Protein AF-A0A9P0FL66-F1 (afdb_monomer)

pLDDT: mean 82.08, std 17.23, range [28.73, 98.12]

Radius of gyration: 18.2 Å; Cα contacts (8 Å, |Δi|>4): 306; chains: 1; bounding box: 40×43×46 Å

Organism: Brassicogethes aeneus (NCBI:txid1431903)

Mean predicted aligned error: 7.63 Å

Secondary structure (DSSP, 8-state):
------HHHHS----SS------HHHHHHHHHHHHHHHHTT--GGG------THHHHHHHHHHHHHHTTS------SS--GGGS--GGGSS--EEEES-TTTTS--S--SSEEEEESTT-SS-TT-SHHHHHHTT--STHHHHSHHHHHHHHHHHHHHHSTTS-EEEE-S-HHHHHTTTTTTS-EEESSS---TT--EEEEE---GGGG--

InterPro domains:
  IPR000734 Triacylglycerol lipase family [PTHR11610] (22-206)
  IPR013818 Lipase [PF00151] (31-191)
  IPR029058 Alpha/Beta hydrolase fold [G3DSA:3.40.50.1820] (1-209)
  IPR029058 Alpha/Beta hydrolase fold [SSF53474] (18-184)

Structure (mmCIF, N/CA/C/O backbone):
data_AF-A0A9P0FL66-F1
#
_entry.id   AF-A0A9P0FL66-F1
#
loop_
_atom_site.group_PDB
_atom_site.id
_atom_site.type_symbol
_atom_site.label_atom_id
_atom_site.label_alt_id
_atom_site.label_comp_id
_atom_site.label_asym_id
_atom_site.label_entity_id
_atom_site.label_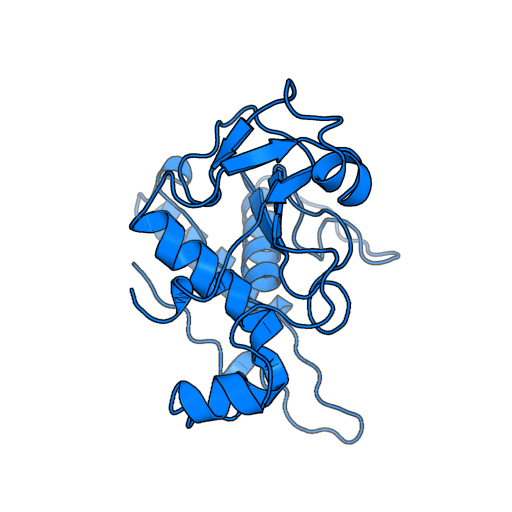seq_id
_atom_site.pdbx_PDB_ins_code
_atom_site.Cartn_x
_atom_site.Cartn_y
_atom_site.Cartn_z
_atom_site.occupancy
_atom_site.B_iso_or_equiv
_atom_site.auth_seq_id
_atom_site.auth_comp_id
_atom_site.auth_asym_id
_atom_site.auth_atom_id
_atom_site.pdbx_PDB_model_num
ATOM 1 N N . MET A 1 1 ? 9.966 -16.178 -7.084 1.00 81.25 1 MET A N 1
ATOM 2 C CA . MET A 1 1 ? 10.204 -14.723 -7.017 1.00 81.25 1 MET A CA 1
ATOM 3 C C . MET A 1 1 ? 10.904 -14.285 -8.293 1.00 81.25 1 MET A C 1
ATOM 5 O O . MET A 1 1 ? 11.954 -14.835 -8.603 1.00 81.25 1 MET A O 1
ATOM 9 N N . ILE A 1 2 ? 10.302 -13.363 -9.044 1.00 87.62 2 ILE A N 1
ATOM 10 C CA . ILE A 1 2 ? 10.883 -12.757 -10.249 1.00 87.62 2 ILE A CA 1
ATOM 11 C C . ILE A 1 2 ? 10.965 -11.257 -9.977 1.00 87.62 2 ILE A C 1
ATOM 13 O O . ILE A 1 2 ? 9.950 -10.650 -9.651 1.00 87.62 2 ILE A O 1
ATOM 17 N N . LEU A 1 3 ? 12.161 -10.677 -10.076 1.00 88.56 3 LEU A N 1
ATOM 18 C CA . LEU A 1 3 ? 12.355 -9.235 -9.947 1.00 88.56 3 LEU A CA 1
ATOM 19 C C . LEU A 1 3 ? 12.287 -8.595 -11.336 1.00 88.56 3 LEU A C 1
ATOM 21 O O . LEU A 1 3 ? 13.024 -9.001 -12.235 1.00 88.56 3 LEU A O 1
ATOM 25 N N . VAL A 1 4 ? 11.417 -7.599 -11.500 1.00 84.81 4 VAL A N 1
ATOM 26 C CA . VAL A 1 4 ? 11.305 -6.812 -12.734 1.00 84.81 4 VAL A CA 1
ATOM 27 C C . VAL A 1 4 ? 12.132 -5.540 -12.570 1.00 84.81 4 VAL A C 1
ATOM 29 O O . VAL A 1 4 ? 11.730 -4.623 -11.860 1.00 84.81 4 VAL A O 1
ATOM 32 N N . ASP A 1 5 ? 13.295 -5.489 -13.218 1.00 85.50 5 ASP A N 1
ATOM 33 C CA . ASP A 1 5 ? 14.108 -4.273 -13.292 1.00 85.50 5 ASP A CA 1
ATOM 34 C C . ASP A 1 5 ? 13.678 -3.433 -14.500 1.00 85.50 5 ASP A C 1
ATOM 36 O O . ASP A 1 5 ? 13.885 -3.808 -15.655 1.00 85.50 5 ASP A O 1
ATOM 40 N N . SER A 1 6 ? 13.063 -2.288 -14.220 1.00 78.38 6 SER A N 1
ATOM 41 C CA . SER A 1 6 ? 12.610 -1.318 -15.216 1.00 78.38 6 SER A CA 1
ATOM 42 C C . SER A 1 6 ? 13.381 0.004 -15.155 1.00 78.38 6 SER A C 1
ATOM 44 O O . SER A 1 6 ? 12.907 1.015 -15.680 1.00 78.38 6 SER A O 1
ATOM 46 N N . SER A 1 7 ? 14.568 0.018 -14.538 1.00 77.12 7 SER A N 1
ATOM 47 C CA . SER A 1 7 ? 15.395 1.217 -14.336 1.00 77.12 7 SER A CA 1
ATOM 48 C C . SER A 1 7 ? 15.662 1.997 -15.627 1.00 77.12 7 SER A C 1
ATOM 50 O O . SER A 1 7 ? 15.610 3.225 -15.620 1.00 77.12 7 SER A O 1
ATOM 52 N N . GLN A 1 8 ? 15.865 1.305 -16.753 1.00 70.38 8 GLN A N 1
ATOM 53 C CA . GLN A 1 8 ? 16.116 1.935 -18.057 1.00 70.38 8 GLN A CA 1
ATOM 54 C C . GLN A 1 8 ? 14.856 2.395 -18.801 1.00 70.38 8 GLN A C 1
ATOM 56 O O . GLN A 1 8 ? 14.953 3.230 -19.692 1.00 70.38 8 GLN A O 1
ATOM 61 N N . LEU A 1 9 ? 13.687 1.836 -18.478 1.00 66.06 9 LEU A N 1
ATOM 62 C CA . LEU A 1 9 ? 12.434 2.125 -19.190 1.00 66.06 9 LEU A CA 1
ATOM 63 C C . LEU A 1 9 ? 11.584 3.172 -18.471 1.00 66.06 9 LEU A C 1
ATOM 65 O O . LEU A 1 9 ? 10.869 3.924 -19.123 1.00 66.06 9 LEU A O 1
ATOM 69 N N . LEU A 1 10 ? 11.683 3.248 -17.141 1.00 62.25 10 LEU A N 1
ATOM 70 C CA . LEU A 1 10 ? 11.013 4.283 -16.355 1.00 62.25 10 LEU A CA 1
ATOM 71 C C . LEU A 1 10 ? 11.768 5.617 -16.392 1.00 62.25 10 LEU A C 1
ATOM 73 O O . LEU A 1 10 ? 11.154 6.666 -16.228 1.00 62.25 10 LEU A O 1
ATOM 77 N N . THR A 1 11 ? 13.082 5.609 -16.627 1.00 56.12 11 THR A N 1
ATOM 78 C CA . THR A 1 11 ? 13.872 6.836 -16.789 1.00 56.12 11 THR A CA 1
ATOM 79 C C . THR A 1 11 ? 13.761 7.332 -18.233 1.00 56.12 11 THR A C 1
ATOM 81 O O . THR A 1 11 ? 14.534 6.958 -19.109 1.00 56.12 11 THR A O 1
ATOM 84 N N . GLY A 1 12 ? 12.744 8.151 -18.516 1.00 47.03 12 GLY A N 1
ATOM 85 C CA . GLY A 1 12 ? 12.533 8.716 -19.849 1.00 47.03 12 GLY A CA 1
ATOM 86 C C . GLY A 1 12 ? 13.773 9.438 -20.404 1.00 47.03 12 GLY A C 1
ATOM 87 O O . GLY A 1 12 ? 14.471 10.159 -19.688 1.00 47.03 12 GLY A O 1
ATOM 88 N N . VAL A 1 13 ? 14.035 9.256 -21.703 1.00 47.19 13 VAL A N 1
ATOM 89 C CA . VAL A 1 13 ? 15.070 9.975 -22.470 1.00 47.19 13 VAL A CA 1
ATOM 90 C C . VAL A 1 13 ? 14.830 11.493 -22.368 1.00 47.19 13 VAL A C 1
ATOM 92 O O . VAL A 1 13 ? 13.693 11.936 -22.548 1.00 47.19 13 VAL A O 1
ATOM 95 N N . PRO A 1 14 ? 15.860 12.327 -22.119 1.00 45.12 14 PRO A N 1
ATOM 96 C CA . PRO A 1 14 ? 15.665 13.760 -21.948 1.00 45.12 14 PRO A CA 1
ATOM 97 C C . PRO A 1 14 ? 15.341 14.427 -23.288 1.00 45.12 14 PRO A C 1
ATOM 99 O O . PRO A 1 14 ? 16.198 14.539 -24.162 1.00 45.12 14 PRO A O 1
ATOM 102 N N . ILE A 1 15 ? 14.123 14.947 -23.427 1.00 44.69 15 ILE A N 1
ATOM 103 C CA . ILE A 1 15 ? 13.790 15.958 -24.437 1.00 44.69 15 ILE A CA 1
ATOM 104 C C . ILE A 1 15 ? 13.112 17.160 -23.765 1.00 44.69 15 ILE A C 1
ATOM 106 O O . ILE A 1 15 ? 11.897 17.275 -23.659 1.00 44.69 15 ILE A O 1
ATOM 110 N N . ASN A 1 16 ? 13.963 18.073 -23.291 1.00 40.41 16 ASN A N 1
ATOM 111 C CA . ASN A 1 16 ? 13.725 19.510 -23.094 1.00 40.41 16 ASN A CA 1
ATOM 112 C C . ASN A 1 16 ? 12.550 20.015 -22.223 1.00 40.41 16 ASN A C 1
ATOM 114 O O . ASN A 1 16 ? 12.359 21.227 -22.200 1.00 40.41 16 ASN A O 1
ATOM 118 N N . THR A 1 17 ? 11.796 19.193 -21.477 1.00 44.50 17 THR A N 1
ATOM 119 C CA . THR A 1 17 ? 10.643 19.719 -20.692 1.00 44.50 17 THR A CA 1
ATOM 120 C C . THR A 1 17 ? 10.350 19.098 -19.314 1.00 44.50 17 THR A C 1
ATOM 122 O O . THR A 1 17 ? 9.516 19.642 -18.596 1.00 44.50 17 THR A O 1
ATOM 125 N N . GLY A 1 18 ? 11.047 18.047 -18.870 1.00 44.06 18 GLY A N 1
ATOM 126 C CA . GLY A 1 18 ? 10.841 17.439 -17.543 1.00 44.06 18 GLY A CA 1
ATOM 127 C C . GLY A 1 18 ? 10.983 15.917 -17.576 1.00 44.06 18 GLY A C 1
ATOM 128 O O . GLY A 1 18 ? 10.889 15.314 -18.642 1.00 44.06 18 GLY A O 1
ATOM 129 N N . LEU A 1 19 ? 11.256 15.294 -16.427 1.00 46.81 19 LEU A N 1
ATOM 130 C CA . LEU A 1 19 ? 11.271 13.833 -16.286 1.00 46.81 19 LEU A CA 1
ATOM 131 C C . LEU A 1 19 ? 9.841 13.300 -16.473 1.00 46.81 19 LEU A C 1
ATOM 133 O O . LEU A 1 19 ? 8.980 13.558 -15.636 1.00 46.81 19 LEU A O 1
ATOM 137 N N . TYR A 1 20 ? 9.591 12.577 -17.565 1.00 48.78 20 TYR A N 1
ATOM 138 C CA . TYR A 1 20 ? 8.344 11.843 -17.782 1.00 48.78 20 TYR A CA 1
ATOM 139 C C . TYR A 1 20 ? 8.596 10.370 -17.452 1.00 48.78 20 TYR A C 1
ATOM 141 O O . TYR A 1 20 ? 9.396 9.712 -18.118 1.00 48.78 20 TYR A O 1
ATOM 149 N N . PHE A 1 21 ? 7.958 9.879 -16.392 1.00 63.75 21 PHE A N 1
ATOM 150 C CA . PHE A 1 21 ? 7.985 8.469 -16.016 1.00 63.75 21 PHE A CA 1
ATOM 151 C C . PHE A 1 21 ? 6.738 7.806 -16.601 1.00 63.75 21 PHE A C 1
ATOM 153 O O . PHE A 1 21 ? 5.628 8.149 -16.201 1.00 63.75 21 PHE A O 1
ATOM 160 N N . ASP A 1 22 ? 6.914 6.881 -17.545 1.00 71.94 22 ASP A N 1
ATOM 161 C CA . ASP A 1 22 ? 5.804 6.170 -18.184 1.00 71.94 22 ASP A CA 1
ATOM 162 C C . ASP A 1 22 ? 5.794 4.694 -17.762 1.00 71.94 22 ASP A C 1
ATOM 164 O O . ASP A 1 22 ? 6.665 3.909 -18.145 1.00 71.94 22 ASP A O 1
ATOM 168 N N . ALA A 1 23 ? 4.806 4.314 -16.949 1.00 80.56 23 ALA A N 1
ATOM 169 C CA . ALA A 1 23 ? 4.602 2.932 -16.519 1.00 80.56 23 ALA A CA 1
ATOM 170 C C . ALA A 1 23 ? 4.033 2.040 -17.630 1.00 80.56 23 ALA A C 1
ATOM 172 O O . ALA A 1 23 ? 4.169 0.816 -17.562 1.00 80.56 23 ALA A O 1
ATOM 173 N N . HIS A 1 24 ? 3.401 2.621 -18.651 1.00 82.12 24 HIS A N 1
ATOM 174 C CA . HIS A 1 24 ? 2.597 1.879 -19.610 1.00 82.12 24 HIS A CA 1
ATOM 175 C C . HIS A 1 24 ? 3.413 0.879 -20.443 1.00 82.12 24 HIS A C 1
ATOM 177 O O . HIS A 1 24 ? 3.039 -0.297 -20.476 1.00 82.12 24 HIS A O 1
ATOM 183 N N . PRO A 1 25 ? 4.566 1.238 -21.048 1.00 83.25 25 PRO A N 1
ATOM 184 C CA . PRO A 1 25 ? 5.386 0.270 -21.775 1.00 83.25 25 PRO A CA 1
ATOM 185 C C . PRO A 1 25 ? 5.821 -0.912 -20.903 1.00 83.25 25 PRO A C 1
ATOM 187 O O . PRO A 1 25 ? 5.829 -2.053 -21.366 1.00 83.25 25 PRO A O 1
ATOM 190 N N . VAL A 1 26 ? 6.152 -0.648 -19.635 1.00 87.56 26 VAL A N 1
ATOM 191 C CA . VAL A 1 26 ? 6.590 -1.676 -18.684 1.00 87.56 26 VAL A CA 1
ATOM 192 C C . VAL A 1 26 ? 5.422 -2.582 -18.292 1.00 87.56 26 VAL A C 1
ATOM 194 O O . VAL A 1 26 ? 5.583 -3.800 -18.307 1.00 87.56 26 VAL A O 1
ATOM 197 N N . GLY A 1 27 ? 4.242 -2.019 -18.016 1.00 85.19 27 GLY A N 1
ATOM 198 C CA . GLY A 1 27 ? 3.029 -2.781 -17.697 1.00 85.19 27 GLY A CA 1
ATOM 199 C C . GLY A 1 27 ? 2.611 -3.718 -18.831 1.00 85.19 27 GLY A C 1
ATOM 200 O O . GLY A 1 27 ? 2.367 -4.900 -18.601 1.00 85.19 27 GLY A O 1
ATOM 201 N N . ILE A 1 28 ? 2.649 -3.244 -20.081 1.00 85.94 28 ILE A N 1
ATOM 202 C CA . ILE A 1 28 ? 2.356 -4.077 -21.260 1.00 85.94 28 ILE A CA 1
ATOM 203 C C . ILE A 1 28 ? 3.386 -5.202 -21.442 1.00 85.94 28 ILE A C 1
ATOM 205 O O . ILE A 1 28 ? 3.028 -6.318 -21.824 1.00 85.94 28 ILE A O 1
ATOM 209 N N . LEU A 1 29 ? 4.672 -4.939 -21.192 1.00 89.56 29 LEU A N 1
ATOM 210 C CA . LEU A 1 29 ? 5.705 -5.979 -21.244 1.00 89.56 29 LEU A CA 1
ATOM 211 C C . LEU A 1 29 ? 5.514 -7.022 -20.138 1.00 89.56 29 LEU A C 1
ATOM 213 O O . LEU A 1 29 ? 5.655 -8.217 -20.404 1.00 89.56 29 LEU A O 1
ATOM 217 N N . LEU A 1 30 ? 5.156 -6.581 -18.931 1.00 91.19 30 LEU A N 1
ATOM 218 C CA . LEU A 1 30 ? 4.851 -7.462 -17.810 1.00 91.19 30 LEU A CA 1
ATOM 219 C C . LEU A 1 30 ? 3.635 -8.350 -18.112 1.00 91.19 30 LEU A C 1
ATOM 221 O O . LEU A 1 30 ? 3.728 -9.560 -17.921 1.00 91.19 30 LEU A O 1
ATOM 225 N N . ALA A 1 31 ? 2.552 -7.792 -18.662 1.00 86.75 31 ALA A N 1
ATOM 226 C CA . ALA A 1 31 ? 1.373 -8.556 -19.081 1.00 86.75 31 ALA A CA 1
ATOM 227 C C . ALA A 1 31 ? 1.734 -9.674 -20.067 1.00 86.75 31 ALA A C 1
ATOM 229 O O . ALA A 1 31 ? 1.456 -10.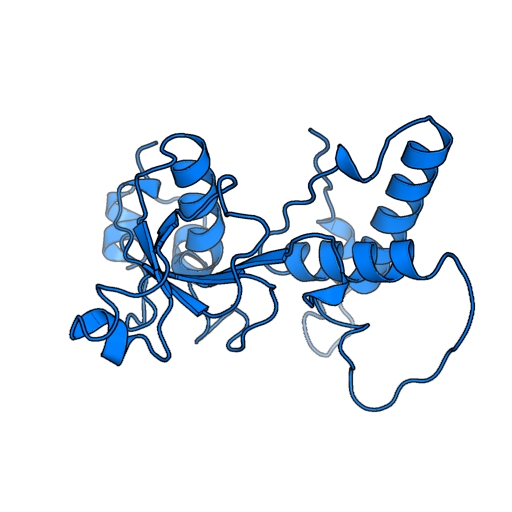842 -19.812 1.00 86.75 31 ALA A O 1
ATOM 230 N N . LYS A 1 32 ? 2.474 -9.345 -21.135 1.00 86.94 32 LYS A N 1
ATOM 231 C CA . LYS A 1 32 ? 2.935 -10.333 -22.129 1.00 86.94 32 LYS A CA 1
ATOM 232 C C . LYS A 1 32 ? 3.801 -11.431 -21.519 1.00 86.94 32 LYS A C 1
ATOM 234 O O . LYS A 1 32 ? 3.765 -12.579 -21.965 1.00 86.94 32 LYS A O 1
ATOM 239 N N . PHE A 1 33 ? 4.626 -11.082 -20.535 1.00 91.38 33 PHE A N 1
ATOM 240 C CA . PHE A 1 33 ? 5.438 -12.063 -19.829 1.00 91.38 33 PHE A CA 1
ATOM 241 C C . PHE A 1 33 ? 4.573 -12.990 -18.967 1.00 91.38 33 PHE A C 1
ATOM 243 O O . PHE A 1 33 ? 4.788 -14.201 -18.978 1.00 91.38 33 PHE A O 1
ATOM 250 N N . ILE A 1 34 ? 3.564 -12.452 -18.281 1.00 87.94 34 ILE A N 1
ATOM 251 C CA . ILE A 1 34 ? 2.596 -13.247 -17.521 1.00 87.94 34 ILE A CA 1
ATOM 252 C C . ILE A 1 34 ? 1.802 -14.169 -18.456 1.00 87.94 34 ILE A C 1
ATOM 254 O O . ILE A 1 34 ? 1.722 -15.362 -18.173 1.00 87.94 34 ILE A O 1
ATOM 258 N N . ASP A 1 35 ? 1.331 -13.686 -19.609 1.00 82.88 35 ASP A N 1
ATOM 259 C CA . ASP A 1 35 ? 0.659 -14.514 -20.625 1.00 82.88 35 ASP A CA 1
ATOM 260 C C . ASP A 1 35 ? 1.531 -15.691 -21.063 1.00 82.88 35 ASP A C 1
ATOM 262 O O . ASP A 1 35 ? 1.082 -16.838 -21.136 1.00 82.88 35 ASP A O 1
ATOM 266 N N . TYR A 1 36 ? 2.815 -15.426 -21.314 1.00 86.38 36 TYR A N 1
ATOM 267 C CA . TYR A 1 36 ? 3.775 -16.473 -21.635 1.00 86.38 36 TYR A CA 1
ATOM 268 C C . TYR A 1 36 ? 3.868 -17.517 -20.514 1.00 86.38 36 TYR A C 1
ATOM 270 O O . TYR A 1 36 ? 3.877 -18.715 -20.801 1.00 86.38 36 TYR A O 1
ATOM 278 N N . LEU A 1 37 ? 3.899 -17.102 -19.245 1.00 87.56 37 LEU A N 1
ATOM 279 C CA . LEU A 1 37 ? 3.921 -18.027 -18.110 1.00 87.56 37 LEU A CA 1
ATOM 280 C C . LEU A 1 37 ? 2.620 -18.832 -17.991 1.00 87.56 37 LEU A C 1
ATOM 282 O O . LEU A 1 37 ? 2.688 -20.033 -17.723 1.00 87.56 37 LEU A O 1
ATOM 286 N N . ILE A 1 38 ? 1.459 -18.223 -18.249 1.00 83.50 38 ILE A N 1
ATOM 287 C CA . ILE A 1 38 ? 0.160 -18.915 -18.276 1.00 83.50 38 ILE A CA 1
ATOM 288 C C . ILE A 1 38 ? 0.169 -20.012 -19.343 1.00 83.50 38 ILE A C 1
ATOM 290 O O . ILE A 1 38 ? -0.178 -21.158 -19.058 1.00 83.50 38 ILE A O 1
ATOM 294 N N . ILE A 1 39 ? 0.668 -19.712 -20.548 1.00 82.62 39 ILE A N 1
ATOM 295 C CA . ILE A 1 39 ? 0.842 -20.700 -21.628 1.00 82.62 39 ILE A CA 1
ATOM 296 C C . ILE A 1 39 ? 1.773 -21.846 -21.196 1.00 82.62 39 ILE A C 1
ATOM 298 O O . ILE A 1 39 ? 1.615 -22.983 -21.643 1.00 82.62 39 ILE A O 1
ATOM 302 N N . LYS A 1 40 ? 2.745 -21.579 -20.315 1.00 92.06 40 LYS A N 1
ATOM 303 C CA . LYS A 1 40 ? 3.635 -22.596 -19.730 1.00 92.06 40 LYS A CA 1
ATOM 304 C C . LYS A 1 40 ? 3.045 -23.334 -18.525 1.00 92.06 40 LYS A C 1
ATOM 306 O O . LYS A 1 40 ? 3.706 -24.234 -18.011 1.00 92.06 40 LYS A O 1
ATOM 311 N N . GLY A 1 41 ? 1.817 -23.020 -18.122 1.00 83.38 41 GLY A N 1
ATOM 312 C CA . GLY A 1 41 ? 1.084 -23.721 -17.069 1.00 83.38 41 GLY A CA 1
ATOM 313 C C . GLY A 1 41 ? 1.011 -22.988 -15.729 1.00 83.38 41 GLY A C 1
ATOM 314 O O . GLY A 1 41 ? 0.561 -23.593 -14.757 1.00 83.38 41 GLY A O 1
ATOM 315 N N . LEU A 1 42 ? 1.427 -21.718 -15.650 1.00 85.12 42 LEU A N 1
ATOM 316 C CA . LEU A 1 42 ? 1.158 -20.881 -14.478 1.00 85.12 42 LEU A CA 1
ATOM 317 C C . LEU A 1 42 ? -0.354 -20.664 -14.343 1.00 85.12 42 LEU A C 1
ATOM 319 O O . LEU A 1 42 ? -1.021 -20.267 -15.298 1.00 85.12 42 LEU A O 1
ATOM 323 N N . LYS A 1 43 ? -0.898 -20.881 -13.147 1.00 81.25 43 LYS A N 1
ATOM 324 C CA . LYS A 1 43 ? -2.266 -20.468 -12.828 1.00 81.25 43 LYS A CA 1
ATOM 325 C C . LYS A 1 43 ? -2.231 -19.051 -12.280 1.00 81.25 43 LYS A C 1
ATOM 327 O O . LYS A 1 43 ? -1.423 -18.757 -11.407 1.00 81.25 43 LYS A O 1
ATOM 332 N N . LEU A 1 44 ? -3.144 -18.199 -12.741 1.00 79.31 44 LEU A N 1
ATOM 333 C CA . LEU A 1 44 ? -3.277 -16.837 -12.214 1.00 79.31 44 LEU A CA 1
ATOM 334 C C . LEU A 1 44 ? -3.566 -16.814 -10.705 1.00 79.31 44 LEU A C 1
ATOM 336 O O . LEU A 1 44 ? -3.107 -15.913 -10.020 1.00 79.31 44 LEU A O 1
ATOM 340 N N . THR A 1 45 ? -4.243 -17.837 -10.173 1.00 82.19 45 THR A N 1
ATOM 341 C CA . THR A 1 45 ? -4.495 -17.990 -8.728 1.00 82.19 45 THR A CA 1
ATOM 342 C C . THR A 1 45 ? -3.233 -18.215 -7.896 1.00 82.19 45 THR A C 1
ATOM 344 O O . THR A 1 45 ? -3.284 -18.077 -6.680 1.00 82.19 45 THR A O 1
ATOM 347 N N . ASP A 1 46 ? -2.125 -18.591 -8.540 1.00 87.06 46 ASP A N 1
ATOM 348 C CA . ASP A 1 46 ? -0.833 -18.848 -7.899 1.00 87.06 46 ASP A CA 1
ATOM 349 C C . ASP A 1 46 ? 0.142 -17.666 -8.115 1.00 87.06 46 ASP A C 1
ATOM 351 O O . ASP A 1 46 ? 1.324 -17.765 -7.778 1.00 87.06 46 ASP A O 1
ATOM 355 N N . LEU A 1 47 ? -0.325 -16.565 -8.725 1.00 86.38 47 LEU A N 1
ATOM 356 C CA . LEU A 1 47 ? 0.468 -15.382 -9.053 1.00 86.38 47 LEU A CA 1
ATOM 357 C C . LEU A 1 47 ? 0.104 -14.209 -8.138 1.00 86.38 47 LEU A C 1
ATOM 359 O O . LEU A 1 47 ? -1.039 -13.770 -8.095 1.00 86.38 47 LEU A O 1
ATOM 363 N N . GLU A 1 48 ? 1.121 -13.642 -7.499 1.00 88.88 48 GLU A N 1
ATOM 364 C CA . GLU A 1 48 ? 1.043 -12.383 -6.763 1.00 88.88 48 GLU A CA 1
ATOM 365 C C . GLU A 1 48 ? 1.999 -11.368 -7.398 1.00 88.88 48 GLU A C 1
ATOM 367 O O . GLU A 1 48 ? 3.139 -11.699 -7.745 1.00 88.88 48 GLU A O 1
ATOM 372 N N . LEU A 1 49 ? 1.533 -10.130 -7.561 1.00 89.75 49 LEU A N 1
ATOM 373 C CA . LEU A 1 49 ? 2.325 -9.018 -8.074 1.00 89.75 49 LEU A CA 1
ATOM 374 C C . LEU A 1 49 ? 2.451 -7.952 -6.987 1.00 89.75 49 LEU A C 1
ATOM 376 O O . LEU A 1 49 ? 1.449 -7.445 -6.494 1.00 89.75 49 LEU A O 1
ATOM 380 N N . ILE A 1 50 ? 3.687 -7.583 -6.654 1.00 88.81 50 ILE A N 1
ATOM 381 C CA . ILE A 1 50 ? 3.987 -6.537 -5.673 1.00 88.81 50 ILE A CA 1
ATOM 382 C C . ILE A 1 50 ? 4.679 -5.389 -6.405 1.00 88.81 50 ILE A C 1
ATOM 384 O O . ILE A 1 50 ? 5.721 -5.580 -7.035 1.00 88.81 50 ILE A O 1
ATOM 388 N N . GLY A 1 51 ? 4.096 -4.195 -6.323 1.00 85.06 51 GLY A N 1
ATOM 389 C CA . GLY A 1 51 ? 4.583 -2.991 -6.987 1.00 85.06 51 GLY A CA 1
ATOM 390 C C . GLY A 1 51 ? 4.728 -1.839 -6.000 1.00 85.06 51 GLY A C 1
ATOM 391 O O . GLY A 1 51 ? 3.804 -1.537 -5.254 1.00 85.06 51 GLY A O 1
ATOM 392 N N . ILE A 1 52 ? 5.885 -1.176 -6.003 1.00 83.44 52 ILE A N 1
ATOM 393 C CA . ILE A 1 52 ? 6.174 -0.026 -5.132 1.00 83.44 52 ILE A CA 1
ATOM 394 C C . ILE A 1 52 ? 6.246 1.226 -5.997 1.00 83.44 52 ILE A C 1
ATOM 396 O O . ILE A 1 52 ? 6.866 1.196 -7.064 1.00 83.44 52 ILE A O 1
ATOM 400 N N . SER A 1 53 ? 5.682 2.345 -5.530 1.00 82.38 53 SER A N 1
ATOM 401 C CA . SER A 1 53 ? 5.705 3.613 -6.272 1.00 82.38 53 SER A CA 1
ATOM 402 C C . SER A 1 53 ? 5.104 3.417 -7.678 1.00 82.38 53 SER A C 1
ATOM 404 O O . SER A 1 53 ? 4.032 2.830 -7.820 1.00 82.38 53 SER A O 1
ATOM 406 N N . MET A 1 54 ? 5.813 3.829 -8.729 1.00 78.81 54 MET A N 1
ATOM 407 C CA . MET A 1 54 ? 5.440 3.593 -10.126 1.00 78.81 54 MET A CA 1
ATOM 408 C C . MET A 1 54 ? 5.224 2.105 -10.455 1.00 78.81 54 MET A C 1
ATOM 410 O O . MET A 1 54 ? 4.419 1.778 -11.321 1.00 78.81 54 MET A O 1
ATOM 414 N N . GLY A 1 55 ? 5.882 1.190 -9.736 1.00 80.56 55 GLY A N 1
ATOM 415 C CA . GLY A 1 55 ? 5.655 -0.249 -9.862 1.00 80.56 55 GLY A CA 1
ATOM 416 C C . GLY A 1 55 ? 4.211 -0.662 -9.562 1.00 80.56 55 GLY A C 1
ATOM 417 O O . GLY A 1 55 ? 3.727 -1.603 -10.176 1.00 80.56 55 GLY A O 1
ATOM 418 N N . GLY A 1 56 ? 3.500 0.062 -8.687 1.00 80.75 56 GLY A N 1
ATOM 419 C CA . GLY A 1 56 ? 2.069 -0.155 -8.441 1.00 80.75 56 GLY A CA 1
ATOM 420 C C . GLY A 1 56 ? 1.221 0.105 -9.691 1.00 80.75 56 GLY A C 1
ATOM 421 O O . GLY A 1 56 ? 0.353 -0.687 -10.038 1.00 80.75 56 GLY A O 1
ATOM 422 N N . GLN A 1 57 ? 1.539 1.168 -10.435 1.00 81.88 57 GLN A N 1
ATOM 423 C CA . GLN A 1 57 ? 0.876 1.465 -11.710 1.00 81.88 57 GLN A CA 1
ATOM 424 C C . GLN A 1 57 ? 1.242 0.439 -12.789 1.00 81.88 57 GLN A C 1
ATOM 426 O O . GLN A 1 57 ? 0.382 0.008 -13.548 1.00 81.88 57 GLN A O 1
ATOM 431 N N . VAL A 1 58 ? 2.503 -0.010 -12.829 1.00 84.94 58 VAL A N 1
ATOM 432 C CA . VAL A 1 58 ? 2.958 -1.065 -13.753 1.00 84.94 58 VAL A CA 1
ATOM 433 C C . VAL A 1 58 ? 2.154 -2.355 -13.572 1.00 84.94 58 VAL A C 1
ATOM 435 O O . VAL A 1 58 ? 1.743 -2.947 -14.570 1.00 84.94 58 VAL A O 1
ATOM 438 N N . ILE A 1 59 ? 1.922 -2.795 -12.330 1.00 87.25 59 ILE A N 1
ATOM 439 C CA . ILE A 1 59 ? 1.160 -4.026 -12.072 1.00 87.25 59 ILE A CA 1
ATOM 440 C C . ILE A 1 59 ? -0.340 -3.851 -12.344 1.00 87.25 59 ILE A C 1
ATOM 442 O O . ILE A 1 59 ? -0.948 -4.798 -12.830 1.00 87.25 59 ILE A O 1
ATOM 446 N N . GLY A 1 60 ? -0.907 -2.658 -12.119 1.00 81.00 60 GLY A N 1
ATOM 447 C CA . GLY A 1 60 ? -2.294 -2.347 -12.489 1.00 81.00 60 GLY A CA 1
ATOM 448 C C . GLY A 1 60 ? -2.508 -2.433 -13.998 1.00 81.00 60 GLY A C 1
ATOM 449 O O . GLY A 1 60 ? -3.289 -3.245 -14.480 1.00 81.00 60 GLY A O 1
ATOM 450 N N . ILE A 1 61 ? -1.663 -1.737 -14.768 1.00 83.12 61 ILE A N 1
ATOM 451 C CA . ILE A 1 61 ? -1.662 -1.804 -16.240 1.00 83.12 61 ILE A CA 1
ATOM 452 C C . ILE A 1 61 ? -1.489 -3.249 -16.729 1.00 83.12 61 ILE A C 1
ATOM 454 O O . ILE A 1 61 ? -2.127 -3.656 -17.700 1.00 83.12 61 ILE A O 1
ATOM 458 N N . ALA A 1 62 ? -0.637 -4.040 -16.068 1.00 84.94 62 ALA A N 1
ATOM 459 C CA . ALA A 1 62 ? -0.477 -5.447 -16.411 1.00 84.94 62 ALA A CA 1
ATOM 460 C C . ALA A 1 62 ? -1.752 -6.266 -16.133 1.00 84.94 62 ALA A C 1
ATOM 462 O O . ALA A 1 62 ? -2.147 -7.066 -16.980 1.00 84.94 62 ALA A O 1
ATOM 463 N N . GLY A 1 63 ? -2.407 -6.054 -14.988 1.00 80.19 63 GLY A N 1
ATOM 464 C CA . GLY A 1 63 ? -3.672 -6.693 -14.615 1.00 80.19 63 GLY A CA 1
ATOM 465 C C . GLY A 1 63 ? -4.802 -6.380 -15.597 1.00 80.19 63 GLY A C 1
ATOM 466 O O . GLY A 1 63 ? -5.402 -7.306 -16.152 1.00 80.19 63 GLY A O 1
ATOM 467 N N . ALA A 1 64 ? -5.014 -5.099 -15.908 1.00 74.50 64 ALA A N 1
ATOM 468 C CA . ALA A 1 64 ? -5.958 -4.649 -16.931 1.00 74.50 64 ALA A CA 1
ATOM 469 C C . ALA A 1 64 ? -5.679 -5.297 -18.300 1.00 74.50 64 ALA A C 1
ATOM 471 O O . ALA A 1 64 ? -6.583 -5.810 -18.969 1.00 74.50 64 ALA A O 1
ATOM 472 N N . ALA A 1 65 ? -4.410 -5.338 -18.715 1.00 69.19 65 ALA A N 1
ATOM 473 C CA . ALA A 1 65 ? -4.011 -5.949 -19.980 1.00 69.19 65 ALA A CA 1
ATOM 474 C C . ALA A 1 65 ? -4.251 -7.471 -20.014 1.00 69.19 65 ALA A C 1
ATOM 476 O O . ALA A 1 65 ? -4.623 -8.001 -21.056 1.00 69.19 65 ALA A O 1
ATOM 477 N N . ILE A 1 66 ? -4.102 -8.181 -18.891 1.00 63.53 66 ILE A N 1
ATOM 478 C CA . ILE A 1 66 ? -4.399 -9.622 -18.802 1.00 63.53 66 ILE A CA 1
ATOM 479 C C . ILE A 1 66 ? -5.913 -9.876 -18.846 1.00 63.53 66 ILE A C 1
ATOM 481 O O . ILE A 1 66 ? -6.366 -10.799 -19.525 1.00 63.53 66 ILE A O 1
ATOM 485 N N . LYS A 1 67 ? -6.722 -9.050 -18.169 1.00 57.19 67 LYS A N 1
ATOM 486 C CA . LYS A 1 67 ? -8.192 -9.193 -18.160 1.00 57.19 67 LYS A CA 1
ATOM 487 C C . LYS A 1 67 ? -8.834 -8.950 -19.532 1.00 57.19 67 LYS A C 1
ATOM 489 O O . LYS A 1 67 ? -9.911 -9.477 -19.792 1.00 57.19 67 LYS A O 1
ATOM 494 N N . THR A 1 68 ? -8.173 -8.219 -20.429 1.00 46.12 68 THR A N 1
ATOM 495 C CA . THR A 1 68 ? -8.688 -7.879 -21.772 1.00 46.12 68 THR A CA 1
ATOM 496 C C . THR A 1 68 ? -8.466 -8.954 -22.853 1.00 46.12 68 THR A C 1
ATOM 498 O O . THR A 1 68 ? -8.766 -8.716 -24.025 1.00 46.12 68 THR A O 1
ATOM 501 N N . TYR A 1 69 ? -8.024 -10.167 -22.492 1.00 34.31 69 TYR A N 1
ATOM 502 C CA . TYR A 1 69 ? -7.867 -11.303 -23.421 1.00 34.31 69 TYR A CA 1
ATOM 503 C C . TYR A 1 69 ? -9.171 -12.049 -23.805 1.00 34.31 69 TYR A C 1
ATOM 505 O O . TYR A 1 69 ? -9.102 -13.068 -24.493 1.00 34.31 69 TYR A O 1
ATOM 513 N N . ASP A 1 70 ? -10.348 -11.508 -23.463 1.00 28.89 70 ASP A N 1
ATOM 514 C CA . ASP A 1 70 ? -11.653 -11.825 -24.079 1.00 28.89 70 ASP A CA 1
ATOM 515 C C . ASP A 1 70 ? -12.344 -10.478 -24.459 1.00 28.89 70 ASP A C 1
ATOM 517 O O . ASP A 1 70 ? -12.535 -9.636 -23.587 1.00 28.89 70 ASP A O 1
ATOM 521 N N . PRO A 1 71 ? -12.609 -10.154 -25.742 1.00 34.72 71 PRO A N 1
ATOM 522 C CA . PRO A 1 71 ? -11.928 -9.035 -26.427 1.00 34.72 71 PRO A CA 1
ATOM 523 C C . PRO A 1 71 ? -12.714 -7.710 -26.679 1.00 34.72 71 PRO A C 1
ATOM 525 O O . PRO A 1 71 ? -13.935 -7.703 -26.791 1.00 34.72 71 PRO A O 1
ATOM 528 N N . ALA A 1 72 ? -11.928 -6.649 -26.984 1.00 29.70 72 ALA A N 1
ATOM 529 C CA . ALA A 1 72 ? -12.160 -5.420 -27.796 1.00 29.70 72 ALA A CA 1
ATOM 530 C C . ALA A 1 72 ? -12.807 -4.134 -27.199 1.00 29.70 72 ALA A C 1
ATOM 532 O O . ALA A 1 72 ? -13.947 -4.136 -26.751 1.00 29.70 72 ALA A O 1
ATOM 533 N N . GLY A 1 73 ? -12.123 -2.982 -27.393 1.00 28.73 73 GLY A N 1
ATOM 534 C CA . GLY A 1 73 ? -12.734 -1.637 -27.363 1.00 28.73 73 GLY A CA 1
ATOM 535 C C . GLY A 1 73 ? -11.816 -0.452 -27.015 1.00 28.73 73 GLY A C 1
ATOM 536 O O . GLY A 1 73 ? -11.831 0.031 -25.894 1.00 28.73 73 GLY A O 1
ATOM 537 N N . PHE A 1 74 ? -11.067 0.068 -27.993 1.00 31.95 74 PHE A N 1
ATOM 538 C CA . PHE A 1 74 ? -10.325 1.338 -27.920 1.00 31.95 74 PHE A CA 1
ATOM 539 C C . PHE A 1 74 ? -11.280 2.547 -27.837 1.00 31.95 74 PHE A C 1
ATOM 541 O O . PHE A 1 74 ? -11.996 2.794 -28.807 1.00 31.95 74 PHE A O 1
ATOM 548 N N . ASN A 1 75 ? -11.270 3.321 -26.740 1.00 33.09 75 ASN A N 1
ATOM 549 C CA . ASN A 1 75 ? -11.374 4.790 -26.775 1.00 33.09 75 ASN A CA 1
ATOM 550 C C . ASN A 1 75 ? -11.172 5.429 -25.393 1.00 33.09 75 ASN A C 1
ATOM 552 O O . ASN A 1 75 ? -11.965 5.243 -24.473 1.00 33.09 75 ASN A O 1
ATOM 556 N N . HIS A 1 76 ? -10.143 6.268 -25.307 1.00 41.09 76 HIS A N 1
ATOM 557 C CA . HIS A 1 76 ? -9.984 7.272 -24.267 1.00 41.09 76 HIS A CA 1
ATOM 558 C C . HIS A 1 76 ? -11.178 8.227 -24.237 1.00 41.09 76 HIS A C 1
ATOM 560 O O . HIS A 1 76 ? -11.696 8.589 -25.291 1.00 41.09 76 HIS A O 1
ATOM 566 N N . ASN A 1 77 ? -11.525 8.716 -23.044 1.00 29.08 77 ASN A N 1
ATOM 567 C CA . ASN A 1 77 ? -11.539 10.154 -22.768 1.00 29.08 77 ASN A CA 1
ATOM 568 C C . ASN A 1 77 ? -11.603 10.381 -21.244 1.00 29.08 77 ASN A C 1
ATOM 570 O O . ASN A 1 77 ? -12.613 10.069 -20.622 1.00 29.08 77 ASN A O 1
ATOM 574 N N . SER A 1 78 ? -10.503 10.932 -20.697 1.00 40.41 78 SER A N 1
ATOM 575 C CA . SER A 1 78 ? -10.279 11.351 -19.293 1.00 40.41 78 SER A CA 1
ATOM 576 C C . SER A 1 78 ? -9.810 10.243 -18.320 1.00 40.41 78 SER A C 1
ATOM 578 O O . SER A 1 78 ? -10.560 9.871 -17.430 1.00 40.41 78 SER A O 1
ATOM 580 N N . TYR A 1 79 ? -8.579 9.724 -18.525 1.00 43.50 79 TYR A N 1
ATOM 581 C CA . TYR A 1 79 ? -7.904 8.575 -17.860 1.00 43.50 79 TYR A CA 1
ATOM 582 C C . TYR A 1 79 ? -8.786 7.743 -16.889 1.00 43.50 79 TYR A C 1
ATOM 584 O O . TYR A 1 79 ? -8.778 7.982 -15.679 1.00 43.50 79 TYR A O 1
ATOM 592 N N . PRO A 1 80 ? -9.575 6.799 -17.435 1.00 49.62 80 PRO A N 1
ATOM 593 C CA . PRO A 1 80 ? -10.459 5.892 -16.704 1.00 49.62 80 PRO A CA 1
ATOM 594 C C . PRO A 1 80 ? -9.694 4.865 -15.833 1.00 49.62 80 PRO A C 1
ATOM 596 O O . PRO A 1 80 ? -8.462 4.830 -15.859 1.00 49.62 80 PRO A O 1
ATOM 599 N N . PRO A 1 81 ? -10.408 4.046 -15.025 1.00 50.88 81 PRO A N 1
ATOM 600 C CA . PRO A 1 81 ? -9.825 2.957 -14.228 1.00 50.88 81 PRO A CA 1
ATOM 601 C C . PRO A 1 81 ? -8.822 2.084 -15.000 1.00 50.88 81 PRO A C 1
ATOM 603 O O . PRO A 1 81 ? -7.772 1.779 -14.469 1.00 50.88 81 PRO A O 1
ATOM 606 N N . ASP A 1 82 ? -9.037 1.871 -16.301 1.00 51.56 82 ASP A N 1
ATOM 607 C CA . ASP A 1 82 ? -8.162 1.119 -17.216 1.00 51.56 82 ASP A CA 1
ATOM 608 C C . ASP A 1 82 ? -6.731 1.670 -17.415 1.00 51.56 82 ASP A C 1
ATOM 610 O O . ASP A 1 82 ? -5.927 1.066 -18.129 1.00 51.56 82 ASP A O 1
ATOM 614 N N . GLN A 1 83 ? -6.404 2.835 -16.849 1.00 51.00 83 GLN A N 1
ATOM 615 C CA . GLN A 1 83 ? -5.105 3.502 -17.010 1.00 51.00 83 GLN A CA 1
ATOM 616 C C . GLN A 1 83 ? -4.430 3.869 -15.684 1.00 51.00 83 GLN A C 1
ATOM 618 O O . GLN A 1 83 ? -3.446 4.614 -15.672 1.00 51.00 83 GLN A O 1
ATOM 623 N N . ARG A 1 84 ? -4.938 3.348 -14.568 1.00 62.59 84 ARG A N 1
ATOM 624 C CA . ARG A 1 84 ? -4.318 3.424 -13.242 1.00 62.59 84 ARG A CA 1
ATOM 625 C C . ARG A 1 84 ? -4.552 2.111 -12.505 1.00 62.59 84 ARG A C 1
ATOM 627 O O . ARG A 1 84 ? -5.433 1.368 -12.891 1.00 62.59 84 ARG A O 1
ATOM 634 N N . LEU A 1 85 ? -3.811 1.856 -11.430 1.00 61.41 85 LEU A N 1
ATOM 635 C CA . LEU A 1 85 ? -4.172 0.755 -10.535 1.00 61.41 85 LEU A CA 1
ATOM 636 C C . LEU A 1 85 ? -5.602 0.964 -10.015 1.00 61.41 85 LEU A C 1
ATOM 638 O O . LEU A 1 85 ? -5.894 2.028 -9.455 1.00 61.41 85 LEU A O 1
ATOM 642 N N . ASP A 1 86 ? -6.457 -0.035 -10.184 1.00 78.12 86 ASP A N 1
ATOM 643 C CA . ASP A 1 86 ? -7.810 -0.062 -9.647 1.00 78.12 86 ASP A CA 1
ATOM 644 C C . ASP A 1 86 ? -8.209 -1.467 -9.160 1.00 78.12 86 ASP A C 1
ATOM 646 O O . ASP A 1 86 ? -7.571 -2.471 -9.479 1.00 78.12 86 ASP A O 1
ATOM 650 N N . GLU A 1 87 ? -9.269 -1.561 -8.351 1.00 73.06 87 GLU A N 1
ATOM 651 C CA . GLU A 1 87 ? -9.729 -2.839 -7.791 1.00 73.06 87 GLU A CA 1
ATOM 652 C C . GLU A 1 87 ? -10.039 -3.885 -8.876 1.00 73.06 87 GLU A C 1
ATOM 654 O O . GLU A 1 87 ? -9.824 -5.082 -8.686 1.00 73.06 87 GLU A O 1
ATOM 659 N N . THR A 1 88 ? -10.443 -3.447 -10.067 1.00 77.69 88 THR A N 1
ATOM 660 C CA . THR A 1 88 ? -10.724 -4.313 -11.204 1.00 77.69 88 THR A CA 1
ATOM 661 C C . THR A 1 88 ? -9.480 -4.844 -11.905 1.00 77.69 88 THR A C 1
ATOM 663 O O . THR A 1 88 ? -9.652 -5.587 -12.863 1.00 77.69 88 THR A O 1
ATOM 666 N N . ASP A 1 89 ? -8.258 -4.633 -11.410 1.00 71.50 89 ASP A N 1
ATOM 667 C CA . ASP A 1 89 ? -7.033 -5.187 -12.012 1.00 71.50 89 ASP A CA 1
ATOM 668 C C . ASP A 1 89 ? -6.688 -6.611 -11.551 1.00 71.50 89 ASP A C 1
ATOM 670 O O . ASP A 1 89 ? -6.03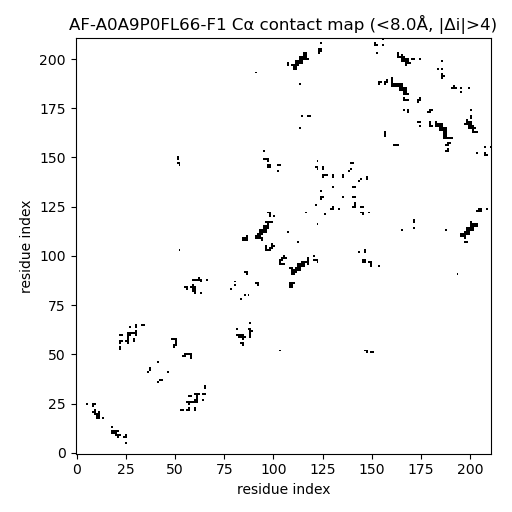7 -7.363 -12.279 1.00 71.50 89 ASP A O 1
ATOM 674 N N . ALA A 1 90 ? -7.171 -7.046 -10.381 1.00 81.81 90 ALA A N 1
ATOM 675 C CA . ALA A 1 90 ? -6.889 -8.376 -9.820 1.00 81.81 90 ALA A CA 1
ATOM 676 C C . ALA A 1 90 ? -8.124 -9.003 -9.144 1.00 81.81 90 ALA A C 1
ATOM 678 O O . ALA A 1 90 ? -9.221 -8.457 -9.240 1.00 81.81 90 ALA A O 1
ATOM 679 N N . GLU A 1 91 ? -7.978 -10.186 -8.532 1.00 83.69 91 GLU A N 1
ATOM 680 C CA . GLU A 1 91 ? -9.001 -10.757 -7.627 1.00 83.69 91 GLU A CA 1
ATOM 681 C C . GLU A 1 91 ? -9.018 -10.015 -6.282 1.00 83.69 91 GLU A C 1
ATOM 683 O O . GLU A 1 91 ? -10.066 -9.868 -5.663 1.00 83.69 91 GLU A O 1
ATOM 688 N N . LEU A 1 92 ? -7.851 -9.539 -5.844 1.00 84.44 92 LEU A N 1
ATOM 689 C CA . LEU A 1 92 ? -7.673 -8.729 -4.650 1.00 84.44 92 LEU A CA 1
ATOM 690 C C . LEU A 1 92 ? -6.554 -7.720 -4.918 1.00 84.44 92 LEU A C 1
ATOM 692 O O . LEU A 1 92 ? -5.487 -8.087 -5.403 1.00 84.44 92 LEU A O 1
ATOM 696 N N . VAL A 1 93 ? -6.809 -6.453 -4.603 1.00 88.38 93 VAL A N 1
ATOM 697 C CA . VAL A 1 93 ? -5.863 -5.343 -4.774 1.00 88.38 93 VAL A CA 1
ATOM 698 C C . VAL A 1 93 ? -5.719 -4.683 -3.415 1.00 88.38 93 VAL A C 1
ATOM 700 O O . VAL A 1 93 ? -6.693 -4.140 -2.892 1.00 88.38 93 VAL A O 1
ATOM 703 N N . ILE A 1 94 ? -4.521 -4.782 -2.845 1.00 90.94 94 ILE A N 1
ATOM 704 C CA . ILE A 1 94 ? -4.169 -4.215 -1.544 1.00 90.94 94 ILE A CA 1
ATOM 705 C C . ILE A 1 94 ? -3.209 -3.058 -1.790 1.00 90.94 94 ILE A C 1
ATOM 707 O O . ILE A 1 94 ? -2.206 -3.215 -2.486 1.00 90.94 94 ILE A O 1
ATOM 711 N N . VAL A 1 95 ? -3.501 -1.903 -1.202 1.00 92.88 95 VAL A N 1
ATOM 712 C CA . VAL A 1 95 ? -2.695 -0.690 -1.359 1.00 92.88 95 VAL A CA 1
ATOM 713 C C . VAL A 1 95 ? -2.254 -0.202 0.014 1.00 92.88 95 VAL A C 1
ATOM 715 O O . VAL A 1 95 ? -3.052 -0.149 0.943 1.00 92.88 95 VAL A O 1
ATOM 718 N N . ILE A 1 96 ? -0.975 0.154 0.156 1.00 95.25 96 ILE A N 1
ATOM 719 C CA . ILE A 1 96 ? -0.417 0.719 1.392 1.00 95.25 96 ILE A CA 1
ATOM 720 C C . ILE A 1 96 ? -0.026 2.175 1.129 1.00 95.25 96 ILE A C 1
ATOM 722 O O . ILE A 1 96 ? 0.931 2.457 0.406 1.00 95.25 96 ILE A O 1
ATOM 726 N N . HIS A 1 97 ? -0.747 3.100 1.754 1.00 94.31 97 HIS A N 1
ATOM 727 C CA . HIS A 1 97 ? -0.549 4.543 1.655 1.00 94.31 97 HIS A CA 1
ATOM 728 C C . HIS A 1 97 ? 0.279 5.058 2.832 1.00 94.31 97 HIS A C 1
ATOM 730 O O . HIS A 1 97 ? -0.157 5.001 3.983 1.00 94.31 97 HIS A O 1
ATOM 736 N N . THR A 1 98 ? 1.462 5.605 2.542 1.00 93.62 98 THR A N 1
ATOM 737 C CA . THR A 1 98 ? 2.357 6.208 3.550 1.00 93.62 98 THR A CA 1
ATOM 738 C C . THR A 1 98 ? 2.754 7.647 3.241 1.00 93.62 98 THR A C 1
ATOM 740 O O . THR A 1 98 ? 3.231 8.348 4.131 1.00 93.62 98 THR A O 1
ATOM 743 N N . ASP A 1 99 ? 2.544 8.114 2.009 1.00 88.88 99 ASP A N 1
ATOM 744 C CA . ASP A 1 99 ? 2.885 9.480 1.603 1.00 88.88 99 ASP A CA 1
ATOM 745 C C . ASP A 1 99 ? 1.879 10.108 0.617 1.00 88.88 99 ASP A C 1
ATOM 747 O O . ASP A 1 99 ? 2.267 10.638 -0.426 1.00 88.88 99 ASP A O 1
ATOM 751 N N . PRO A 1 100 ? 0.564 10.064 0.902 1.00 83.62 100 PRO A N 1
ATOM 752 C CA . PRO A 1 100 ? -0.459 10.546 -0.031 1.00 83.62 100 PRO A CA 1
ATOM 753 C C . PRO A 1 100 ? -0.422 12.068 -0.259 1.00 83.62 100 PRO A C 1
ATOM 755 O O . PRO A 1 100 ? -1.099 12.578 -1.144 1.00 83.62 100 PRO A O 1
ATOM 758 N N . LYS A 1 101 ? 0.322 12.832 0.549 1.00 81.44 101 LYS A N 1
ATOM 759 C CA . LYS A 1 101 ? 0.377 14.300 0.447 1.00 81.44 101 LYS A CA 1
ATOM 760 C C . LYS A 1 101 ? 1.446 14.794 -0.530 1.00 81.44 101 LYS A C 1
ATOM 762 O O . LYS A 1 101 ? 1.332 15.924 -1.000 1.00 81.44 101 LYS A O 1
ATOM 767 N N . VAL A 1 102 ? 2.477 13.987 -0.803 1.00 81.75 102 VAL A N 1
ATOM 768 C CA . VAL A 1 102 ? 3.651 14.414 -1.580 1.00 81.75 102 VAL A CA 1
ATOM 769 C C . VAL A 1 102 ? 3.846 13.554 -2.826 1.00 81.75 102 VAL A C 1
ATOM 771 O O . VAL A 1 102 ? 3.724 14.070 -3.935 1.00 81.75 102 VAL A O 1
ATOM 774 N N . TRP A 1 103 ? 4.143 12.262 -2.6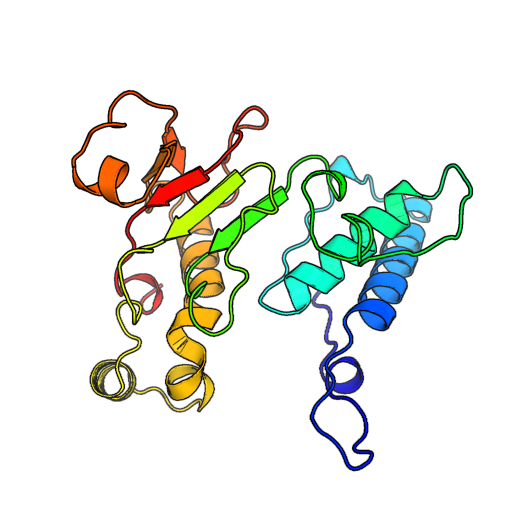60 1.00 77.06 103 TRP A N 1
ATOM 775 C CA . TRP A 1 103 ? 4.524 11.369 -3.767 1.00 77.06 103 TRP A CA 1
ATOM 776 C C . TRP A 1 103 ? 3.506 10.259 -4.058 1.00 77.06 103 TRP A C 1
ATOM 778 O O . TRP A 1 103 ? 3.449 9.749 -5.177 1.00 77.06 103 TRP A O 1
ATOM 788 N N . GLY A 1 104 ? 2.733 9.855 -3.054 1.00 78.06 104 GLY A N 1
ATOM 789 C CA . GLY A 1 104 ? 1.752 8.780 -3.137 1.00 78.06 104 GLY A CA 1
ATOM 790 C C . GLY A 1 104 ? 0.414 9.225 -3.722 1.00 78.06 104 GLY A C 1
ATOM 791 O O . GLY A 1 104 ? 0.091 10.410 -3.789 1.00 78.06 104 GLY A O 1
ATOM 792 N N . TYR A 1 105 ? -0.392 8.244 -4.128 1.00 79.50 105 TYR A N 1
ATOM 793 C CA . TYR A 1 105 ? -1.764 8.491 -4.558 1.00 79.50 105 TYR A CA 1
ATOM 794 C C . TYR A 1 105 ? -2.633 8.834 -3.342 1.00 79.50 105 TYR A C 1
ATOM 796 O O . TYR A 1 105 ? -2.492 8.227 -2.288 1.00 79.50 105 TYR A O 1
ATOM 804 N N . ASN A 1 106 ? -3.508 9.832 -3.461 1.00 83.94 106 ASN A N 1
ATOM 805 C CA . ASN A 1 106 ? -4.269 10.369 -2.325 1.00 83.94 106 ASN A CA 1
ATOM 806 C C . ASN A 1 106 ? -5.736 9.931 -2.293 1.00 83.94 106 ASN A C 1
ATOM 808 O O . ASN A 1 106 ? -6.530 10.468 -1.521 1.00 83.94 106 ASN A O 1
ATOM 812 N N . GLN A 1 107 ? -6.094 8.969 -3.138 1.00 84.69 107 GLN A N 1
ATOM 813 C CA . GLN A 1 107 ? -7.425 8.388 -3.232 1.00 84.69 107 GLN A CA 1
ATOM 814 C C . GLN A 1 107 ? -7.323 6.875 -3.082 1.00 84.69 107 GLN A C 1
ATOM 816 O O . GLN A 1 107 ? -6.302 6.284 -3.433 1.00 84.69 107 GLN A O 1
ATOM 821 N N . SER A 1 108 ? -8.397 6.259 -2.596 1.00 87.25 108 SER A N 1
ATOM 822 C CA . SER A 1 108 ? -8.523 4.804 -2.578 1.00 87.25 108 SER A CA 1
ATOM 823 C C . SER A 1 108 ? -8.477 4.256 -4.003 1.00 87.25 108 SER A C 1
ATOM 825 O O . SER A 1 108 ? -9.102 4.813 -4.917 1.00 87.25 108 SER A O 1
ATOM 827 N N . CYS A 1 109 ? -7.718 3.186 -4.203 1.00 85.88 109 CYS A N 1
ATOM 828 C CA . CYS A 1 109 ? -7.601 2.527 -5.501 1.00 85.88 109 CYS A CA 1
ATOM 829 C C . CYS A 1 109 ? -7.453 1.004 -5.420 1.00 85.88 109 CYS A C 1
ATOM 831 O O . CYS A 1 109 ? -7.221 0.369 -6.444 1.00 85.88 109 CYS A O 1
ATOM 833 N N . GLY A 1 110 ? -7.596 0.412 -4.236 1.00 85.00 110 GLY A N 1
ATOM 834 C CA . GLY A 1 110 ? -7.667 -1.030 -4.066 1.00 85.00 110 GLY A CA 1
ATOM 835 C C . GLY A 1 110 ? -9.058 -1.491 -3.659 1.00 85.00 110 GLY A C 1
ATOM 836 O O . GLY A 1 110 ? -9.966 -0.701 -3.418 1.00 85.00 110 GLY A O 1
ATOM 837 N N . HIS A 1 111 ? -9.181 -2.807 -3.508 1.00 92.12 111 HIS A N 1
ATOM 838 C CA . HIS A 1 111 ? -10.254 -3.365 -2.696 1.00 92.12 111 HIS A CA 1
ATOM 839 C C . HIS A 1 111 ? -10.035 -2.972 -1.231 1.00 92.12 111 HIS A C 1
ATOM 841 O O . HIS A 1 111 ? -10.975 -2.628 -0.521 1.00 92.12 111 HIS A O 1
ATOM 847 N N . VAL A 1 112 ? -8.775 -3.019 -0.784 1.00 95.31 112 VAL A N 1
ATOM 848 C CA . VAL A 1 112 ? -8.353 -2.696 0.578 1.00 95.31 112 VAL A CA 1
ATOM 849 C C . VAL A 1 112 ? -7.230 -1.672 0.516 1.00 95.31 112 VAL A C 1
ATOM 851 O O . VAL A 1 112 ? -6.135 -1.958 0.030 1.00 95.31 112 VAL A O 1
ATOM 854 N N . ASP A 1 113 ? -7.493 -0.486 1.051 1.00 95.62 113 ASP A N 1
ATOM 855 C CA . ASP A 1 113 ? -6.523 0.600 1.148 1.00 95.62 113 ASP A CA 1
ATOM 856 C C . ASP A 1 113 ? -6.116 0.789 2.615 1.00 95.62 113 ASP A C 1
ATOM 858 O O . ASP A 1 113 ? -6.903 1.251 3.445 1.00 95.62 113 ASP A O 1
ATOM 862 N N . PHE A 1 114 ? -4.873 0.439 2.944 1.00 97.06 114 PHE A N 1
ATOM 863 C CA . PHE A 1 114 ? -4.266 0.689 4.245 1.00 97.06 114 PHE A CA 1
ATOM 864 C C . PHE A 1 114 ? -3.649 2.086 4.297 1.00 97.06 114 PHE A C 1
ATOM 866 O O . PHE A 1 114 ? -2.687 2.382 3.594 1.00 97.06 114 PHE A O 1
ATOM 873 N N . TRP A 1 115 ? -4.151 2.930 5.187 1.00 97.12 115 TRP A N 1
ATOM 874 C CA . TRP A 1 115 ? -3.679 4.288 5.433 1.00 97.12 115 TRP A CA 1
ATOM 875 C C . TRP A 1 115 ? -2.829 4.314 6.700 1.00 97.12 115 TRP A C 1
ATOM 877 O O . TRP A 1 115 ? -3.340 4.323 7.825 1.00 97.12 115 TRP A O 1
ATOM 887 N N . ILE A 1 116 ? -1.509 4.310 6.520 1.00 97.44 116 ILE A N 1
ATOM 888 C CA . ILE A 1 116 ? -0.553 4.192 7.620 1.00 97.44 116 ILE A CA 1
ATOM 889 C C . ILE A 1 116 ? -0.163 5.582 8.109 1.00 97.44 116 ILE A C 1
ATOM 891 O O . ILE A 1 116 ? 0.408 6.380 7.363 1.00 97.44 116 ILE A O 1
ATOM 895 N N . ASN A 1 117 ? -0.448 5.868 9.382 1.00 96.56 117 ASN A N 1
ATOM 896 C CA . ASN A 1 117 ? -0.132 7.150 10.018 1.00 96.56 117 ASN A CA 1
ATOM 897 C C . ASN A 1 117 ? -0.594 8.373 9.192 1.00 96.56 117 ASN A C 1
ATOM 899 O O . ASN A 1 117 ? 0.118 9.372 9.118 1.00 96.56 117 ASN A O 1
ATOM 903 N N . SER A 1 118 ? -1.752 8.312 8.523 1.00 90.06 118 SER A N 1
ATOM 904 C CA . SER A 1 118 ? -2.110 9.291 7.479 1.00 90.06 118 SER A CA 1
ATOM 905 C C . SER A 1 118 ? -2.348 10.727 7.973 1.00 90.06 118 SER A C 1
ATOM 907 O O . SER A 1 118 ? -2.459 11.647 7.163 1.00 90.06 118 SER A O 1
ATOM 909 N N . ASN A 1 119 ? -2.411 10.953 9.287 1.00 89.94 119 ASN A N 1
ATOM 910 C CA . ASN A 1 119 ? -2.381 12.295 9.868 1.00 89.94 119 ASN A CA 1
ATOM 911 C C . ASN A 1 119 ? -0.994 12.950 9.828 1.00 89.94 119 ASN A C 1
ATOM 913 O O . ASN A 1 119 ? -0.913 14.176 9.880 1.00 89.94 119 ASN A O 1
ATOM 917 N N . LEU A 1 120 ? 0.087 12.173 9.758 1.00 90.25 120 LEU A N 1
ATOM 918 C CA . LEU A 1 120 ? 1.448 12.697 9.769 1.00 90.25 120 LEU A CA 1
ATOM 919 C C . LEU A 1 120 ? 1.810 13.326 8.419 1.00 90.25 120 LEU A C 1
ATOM 921 O O . LEU A 1 120 ? 1.294 12.947 7.367 1.00 90.25 120 LEU A O 1
ATOM 925 N N . ASP A 1 121 ? 2.696 14.319 8.458 1.00 88.69 121 ASP A N 1
ATOM 926 C CA . ASP A 1 121 ? 3.334 14.872 7.255 1.00 88.69 121 ASP A CA 1
ATOM 927 C C . ASP A 1 121 ? 4.631 14.126 6.913 1.00 88.69 121 ASP A C 1
ATOM 929 O O . ASP A 1 121 ? 5.031 14.058 5.756 1.00 88.69 121 ASP A O 1
ATOM 933 N N . VAL A 1 122 ? 5.286 13.546 7.924 1.00 93.50 122 VAL A N 1
ATOM 934 C CA . VAL A 1 122 ? 6.525 12.774 7.790 1.00 93.50 122 VAL A CA 1
ATOM 935 C C . VAL A 1 122 ? 6.378 11.483 8.586 1.00 93.50 122 VAL A C 1
ATOM 937 O O . VAL A 1 122 ? 5.989 11.519 9.755 1.00 93.50 122 VAL A O 1
ATOM 940 N N . GLN A 1 123 ? 6.672 10.347 7.954 1.00 95.94 123 GLN A N 1
ATOM 941 C CA . GLN A 1 123 ? 6.592 9.038 8.604 1.00 95.94 123 GLN A CA 1
ATOM 942 C C . GLN A 1 123 ? 7.690 8.873 9.672 1.00 95.94 123 GLN A C 1
ATOM 944 O O . GLN A 1 123 ? 8.751 9.498 9.569 1.00 95.94 123 GLN A O 1
ATOM 949 N N . PRO A 1 124 ? 7.483 8.026 10.696 1.00 96.06 124 PRO A N 1
ATOM 950 C CA . PRO A 1 124 ? 8.508 7.758 11.700 1.00 96.06 124 PRO A CA 1
ATOM 951 C C . PRO A 1 124 ? 9.822 7.278 11.070 1.00 96.06 124 PRO A C 1
ATOM 953 O O . PRO A 1 124 ? 9.828 6.440 10.167 1.00 96.06 124 PRO A O 1
ATOM 956 N N . GLY A 1 125 ? 10.951 7.801 11.549 1.00 93.50 125 GLY A N 1
ATOM 957 C CA . GLY A 1 125 ? 12.277 7.477 11.021 1.00 93.50 125 GLY A CA 1
ATOM 958 C C . GLY A 1 125 ? 12.671 8.211 9.732 1.00 93.50 125 GLY A C 1
ATOM 959 O O . GLY A 1 125 ? 13.759 7.943 9.219 1.00 93.50 125 GLY A O 1
ATOM 960 N N . CYS A 1 126 ? 11.822 9.113 9.224 1.00 93.69 126 CYS A N 1
ATOM 961 C CA . CYS A 1 126 ? 12.036 9.844 7.972 1.00 93.69 126 CYS A CA 1
ATOM 962 C C . CYS A 1 126 ? 12.396 11.320 8.136 1.00 93.69 126 CYS A C 1
ATOM 964 O O . CYS A 1 126 ? 12.634 12.001 7.137 1.00 93.69 126 CYS A O 1
ATOM 966 N N . THR A 1 127 ? 12.458 11.851 9.359 1.00 93.50 127 THR A N 1
ATOM 967 C CA . THR A 1 127 ? 13.033 13.188 9.540 1.00 93.50 127 THR A CA 1
ATOM 968 C C . THR A 1 127 ? 14.531 13.159 9.228 1.00 93.50 127 THR A C 1
ATOM 970 O O . THR A 1 127 ? 15.197 12.145 9.433 1.00 93.50 127 THR A O 1
ATOM 973 N N . THR A 1 128 ? 15.103 14.285 8.784 1.00 89.94 128 THR A N 1
ATOM 974 C CA . THR A 1 128 ? 16.542 14.371 8.467 1.00 89.94 128 THR A CA 1
ATOM 975 C C . THR A 1 128 ? 17.418 13.887 9.622 1.00 89.94 128 THR A C 1
ATOM 977 O O . THR A 1 128 ? 18.414 13.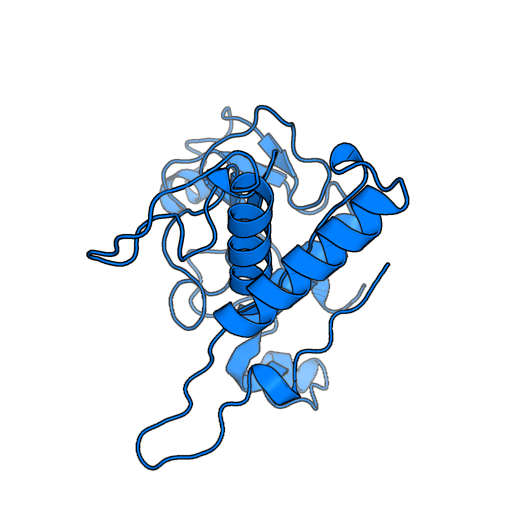202 9.408 1.00 89.94 128 THR A O 1
ATOM 980 N N . LEU A 1 129 ? 17.038 14.223 10.857 1.00 92.19 129 LEU A N 1
ATOM 981 C CA . LEU A 1 129 ? 17.778 13.825 12.048 1.00 92.19 129 LEU A CA 1
ATOM 982 C C . LEU A 1 129 ? 17.677 12.313 12.308 1.00 92.19 129 LEU A C 1
ATOM 984 O O . LEU A 1 129 ? 18.687 11.678 12.601 1.00 92.19 129 LEU A O 1
ATOM 988 N N . GLU A 1 130 ? 16.488 11.724 12.168 1.00 93.25 130 GLU A N 1
ATOM 989 C CA . GLU A 1 130 ? 16.311 10.273 12.297 1.00 93.25 130 GLU A CA 1
ATOM 990 C C . GLU A 1 130 ? 17.041 9.502 11.195 1.00 93.25 130 GLU A C 1
ATOM 992 O O . GLU A 1 130 ? 17.655 8.477 11.487 1.00 93.25 130 GLU A O 1
ATOM 997 N N . ALA A 1 131 ? 17.038 10.006 9.957 1.00 89.88 131 ALA A N 1
ATOM 998 C CA . ALA A 1 131 ? 17.792 9.426 8.850 1.00 89.88 131 ALA A CA 1
ATOM 999 C C . ALA A 1 131 ? 19.301 9.413 9.155 1.00 89.88 131 ALA A C 1
ATOM 1001 O O . ALA A 1 131 ? 19.953 8.380 8.998 1.00 89.88 131 ALA A O 1
ATOM 1002 N N . ILE A 1 132 ? 19.844 10.514 9.691 1.00 89.75 132 ILE A N 1
ATOM 1003 C CA . ILE A 1 132 ? 21.242 10.580 10.147 1.00 89.75 132 ILE A CA 1
ATOM 1004 C C . ILE A 1 132 ? 21.504 9.559 11.262 1.00 89.75 132 ILE A C 1
ATOM 1006 O O . ILE A 1 132 ? 22.488 8.824 11.193 1.00 89.75 132 ILE A O 1
ATOM 1010 N N . PHE A 1 133 ? 20.637 9.473 12.276 1.00 92.38 133 PHE A N 1
ATOM 1011 C CA . PHE A 1 133 ? 20.821 8.527 13.386 1.00 92.38 133 PHE A CA 1
ATOM 1012 C C . PHE A 1 133 ? 20.696 7.063 12.966 1.00 92.38 133 PHE A C 1
ATOM 1014 O O . PHE A 1 133 ? 21.361 6.203 13.540 1.00 92.38 133 PHE A O 1
ATOM 1021 N N . ARG A 1 134 ? 19.903 6.783 11.933 1.00 91.81 134 ARG A N 1
ATOM 1022 C CA . ARG A 1 134 ? 19.840 5.481 11.263 1.00 91.81 134 ARG A CA 1
ATOM 1023 C C . ARG A 1 134 ? 21.080 5.166 10.421 1.00 91.81 134 ARG A C 1
ATOM 1025 O O . ARG A 1 134 ? 21.183 4.054 9.913 1.00 91.81 134 ARG A O 1
ATOM 1032 N N . GLY A 1 135 ? 21.995 6.121 10.244 1.00 89.69 135 GLY A N 1
ATOM 1033 C CA . GLY A 1 135 ? 23.148 5.973 9.362 1.00 89.69 135 GLY A CA 1
ATOM 1034 C C . GLY A 1 135 ? 22.757 5.900 7.886 1.00 89.69 135 GLY A C 1
ATOM 1035 O O . GLY A 1 135 ? 23.422 5.207 7.122 1.00 89.69 135 GLY A O 1
ATOM 1036 N N . ALA A 1 136 ? 21.671 6.571 7.485 1.00 87.31 136 ALA A N 1
ATOM 1037 C CA . ALA A 1 136 ? 21.211 6.581 6.103 1.00 87.31 136 ALA A CA 1
ATOM 1038 C C . ALA A 1 136 ? 22.283 7.165 5.172 1.00 87.31 136 ALA A C 1
ATOM 1040 O O . ALA A 1 136 ? 22.786 8.271 5.383 1.00 87.31 136 ALA A O 1
ATOM 1041 N N . THR A 1 137 ? 22.621 6.424 4.122 1.00 85.56 137 THR A N 1
ATOM 1042 C CA . THR A 1 137 ? 23.600 6.838 3.107 1.00 85.56 137 THR A CA 1
ATOM 1043 C C . THR A 1 137 ? 22.968 7.065 1.739 1.00 85.56 137 THR A C 1
ATOM 1045 O O . THR A 1 137 ? 23.560 7.757 0.912 1.00 85.56 137 THR A O 1
ATOM 1048 N N . ASP A 1 138 ? 21.772 6.521 1.505 1.00 85.56 138 ASP A N 1
ATOM 1049 C CA . ASP A 1 138 ? 21.028 6.713 0.267 1.00 85.56 138 ASP A CA 1
ATOM 1050 C C . ASP A 1 138 ? 20.242 8.025 0.313 1.00 85.56 138 ASP A C 1
ATOM 1052 O O . ASP A 1 138 ? 19.551 8.321 1.290 1.00 85.56 138 ASP A O 1
ATOM 1056 N N . ILE A 1 139 ? 20.305 8.800 -0.769 1.00 80.94 139 ILE A N 1
ATOM 1057 C CA . ILE A 1 139 ? 19.527 10.028 -0.919 1.00 80.94 139 ILE A CA 1
ATOM 1058 C C . ILE A 1 139 ? 18.021 9.760 -0.799 1.00 80.94 139 ILE A C 1
ATOM 1060 O O . ILE A 1 139 ? 17.296 10.614 -0.289 1.00 80.94 139 ILE A O 1
ATOM 1064 N N . THR A 1 140 ? 17.539 8.575 -1.192 1.00 81.19 140 THR A N 1
ATOM 1065 C CA . THR A 1 140 ? 16.118 8.217 -1.084 1.00 81.19 140 THR A CA 1
ATOM 1066 C C . THR A 1 140 ? 15.635 8.178 0.362 1.00 81.19 140 THR A C 1
ATOM 1068 O O . THR A 1 140 ? 14.505 8.584 0.621 1.00 81.19 140 THR A O 1
ATOM 1071 N N . ASP A 1 141 ? 16.485 7.773 1.313 1.00 84.75 141 ASP A N 1
ATOM 1072 C CA . ASP A 1 141 ? 16.165 7.790 2.749 1.00 84.75 141 ASP A CA 1
ATOM 1073 C C . ASP A 1 141 ? 16.077 9.224 3.315 1.00 84.75 141 ASP A C 1
ATOM 1075 O O . ASP A 1 141 ? 15.590 9.412 4.426 1.00 84.75 141 ASP A O 1
ATOM 1079 N N . TYR A 1 142 ? 16.498 10.246 2.560 1.00 83.19 142 TYR A N 1
ATOM 1080 C CA . TYR A 1 142 ? 16.336 11.654 2.935 1.00 83.19 142 TYR A CA 1
ATOM 1081 C C . TYR A 1 142 ? 15.168 12.334 2.213 1.00 83.19 142 TYR A C 1
ATOM 1083 O O . TYR A 1 142 ? 14.481 13.155 2.815 1.00 83.19 142 TYR A O 1
ATOM 1091 N N . VAL A 1 143 ? 14.949 12.030 0.928 1.00 83.56 143 VAL A N 1
ATOM 1092 C CA . VAL A 1 143 ? 14.004 12.792 0.079 1.00 83.56 143 VAL A CA 1
ATOM 1093 C C . VAL A 1 143 ? 12.694 12.067 -0.217 1.00 83.56 143 VAL A C 1
ATOM 1095 O O . VAL A 1 143 ? 11.690 12.711 -0.506 1.00 83.56 143 VAL A O 1
ATOM 1098 N N . ALA A 1 144 ? 12.698 10.737 -0.153 1.00 86.12 144 ALA A N 1
ATOM 1099 C CA . ALA A 1 144 ? 11.562 9.883 -0.491 1.00 86.12 144 ALA A CA 1
ATOM 1100 C C . ALA A 1 144 ? 11.247 8.886 0.634 1.00 86.12 144 ALA A C 1
ATOM 1102 O O . ALA A 1 144 ? 10.561 7.895 0.402 1.00 86.12 144 ALA A O 1
ATOM 1103 N N . CYS A 1 145 ? 11.748 9.128 1.850 1.00 91.56 145 CYS A N 1
ATOM 1104 C CA . CYS A 1 145 ? 11.647 8.176 2.951 1.00 91.56 145 CYS A CA 1
ATOM 1105 C C . CYS A 1 145 ? 10.196 7.806 3.274 1.00 91.56 145 CYS A C 1
ATOM 1107 O O . CYS A 1 145 ? 9.870 6.621 3.288 1.00 91.56 145 CYS A O 1
ATOM 1109 N N . SER A 1 146 ? 9.307 8.797 3.445 1.00 91.31 146 SER A N 1
ATOM 1110 C CA . SER A 1 146 ? 7.877 8.549 3.691 1.00 91.31 146 SER A CA 1
ATOM 1111 C C . SER A 1 146 ? 7.231 7.741 2.563 1.00 91.31 146 SER A C 1
ATOM 1113 O O . SER A 1 146 ? 6.355 6.918 2.819 1.00 91.31 146 SER A O 1
ATOM 1115 N N . HIS A 1 147 ? 7.687 7.923 1.321 1.00 88.56 147 HIS A N 1
ATOM 1116 C CA . HIS A 1 147 ? 7.191 7.191 0.156 1.00 88.56 147 HIS A CA 1
ATOM 1117 C C . HIS A 1 147 ? 7.639 5.725 0.164 1.00 88.56 147 HIS A C 1
ATOM 1119 O O . HIS A 1 147 ? 6.819 4.816 0.027 1.00 88.56 147 HIS A O 1
ATOM 1125 N N . VAL A 1 148 ? 8.930 5.467 0.407 1.00 88.62 148 VAL A N 1
ATOM 1126 C CA . VAL A 1 148 ? 9.483 4.099 0.487 1.00 88.62 148 VAL A CA 1
ATOM 1127 C C . VAL A 1 148 ? 9.146 3.384 1.801 1.00 88.62 148 VAL A C 1
ATOM 1129 O O . VAL A 1 148 ? 9.348 2.174 1.914 1.00 88.62 148 VAL A O 1
ATOM 1132 N N . TYR A 1 149 ? 8.604 4.100 2.790 1.00 93.12 149 TYR A N 1
ATOM 1133 C CA . TYR A 1 149 ? 8.119 3.538 4.050 1.00 93.12 149 TYR A CA 1
ATOM 1134 C C . TYR A 1 149 ? 7.031 2.475 3.824 1.00 93.12 149 TYR A C 1
ATOM 1136 O O . TYR A 1 149 ? 7.023 1.468 4.526 1.00 93.12 149 TYR A O 1
ATOM 1144 N N . SER A 1 150 ? 6.191 2.630 2.791 1.00 91.50 150 SER A N 1
ATOM 1145 C CA . SER A 1 150 ? 5.157 1.657 2.384 1.00 91.50 150 SER A CA 1
ATOM 1146 C C . SER A 1 150 ? 5.714 0.248 2.177 1.00 91.50 150 SER A C 1
ATOM 1148 O O . SER A 1 150 ? 5.207 -0.719 2.743 1.00 91.50 150 SER A O 1
ATOM 1150 N N . TYR A 1 151 ? 6.816 0.143 1.434 1.00 90.19 151 TYR A N 1
ATOM 1151 C CA . TYR A 1 151 ? 7.535 -1.109 1.219 1.00 90.19 151 TYR A CA 1
ATOM 1152 C C . TYR A 1 151 ? 8.074 -1.690 2.527 1.00 90.19 151 TYR A C 1
ATOM 1154 O O . TYR A 1 151 ? 7.933 -2.886 2.769 1.00 90.19 151 TYR A O 1
ATOM 1162 N N . ARG A 1 152 ? 8.675 -0.856 3.384 1.00 92.62 152 ARG A N 1
ATOM 1163 C CA . ARG A 1 152 ? 9.257 -1.318 4.652 1.00 92.62 152 ARG A CA 1
ATOM 1164 C C . ARG A 1 152 ? 8.178 -1.853 5.597 1.00 92.62 152 ARG A C 1
ATOM 1166 O O . ARG A 1 152 ? 8.378 -2.909 6.188 1.00 92.62 152 ARG A O 1
ATOM 1173 N N . VAL A 1 153 ? 7.030 -1.175 5.679 1.00 94.44 153 VAL A N 1
ATOM 1174 C CA . VAL A 1 153 ? 5.844 -1.641 6.417 1.00 94.44 153 VAL A CA 1
ATOM 1175 C C . VAL A 1 153 ? 5.354 -2.973 5.855 1.00 94.44 153 VAL A C 1
ATOM 1177 O O . VAL A 1 153 ? 5.191 -3.920 6.618 1.00 94.44 153 VAL A O 1
ATOM 1180 N N . GLY A 1 154 ? 5.174 -3.077 4.533 1.00 91.94 154 GLY A N 1
ATOM 1181 C CA . GLY A 1 154 ? 4.721 -4.311 3.886 1.00 91.94 154 GLY A CA 1
ATOM 1182 C C . GLY A 1 154 ? 5.657 -5.495 4.143 1.00 91.94 154 GLY A C 1
ATOM 1183 O O . GLY A 1 154 ? 5.207 -6.560 4.551 1.00 91.94 154 GLY A O 1
ATOM 1184 N N . VAL A 1 155 ? 6.971 -5.300 3.994 1.00 91.44 155 VAL A N 1
ATOM 1185 C CA . VAL A 1 155 ? 7.968 -6.342 4.291 1.00 91.44 155 VAL A CA 1
ATOM 1186 C C . VAL A 1 155 ? 7.948 -6.732 5.761 1.00 91.44 155 VAL A C 1
ATOM 1188 O O . VAL A 1 155 ? 7.949 -7.920 6.071 1.00 91.44 155 VAL A O 1
ATOM 1191 N N . TYR A 1 156 ? 7.920 -5.759 6.673 1.00 94.44 156 TYR A N 1
ATOM 1192 C CA . TYR A 1 156 ? 7.878 -6.055 8.102 1.00 94.44 156 TYR A CA 1
ATOM 1193 C C . TYR A 1 156 ? 6.626 -6.861 8.465 1.00 94.44 156 TYR A C 1
ATOM 1195 O O . TYR A 1 156 ? 6.716 -7.813 9.238 1.00 94.44 156 TYR A O 1
ATOM 1203 N N . ALA A 1 157 ? 5.487 -6.528 7.856 1.00 93.50 157 ALA A N 1
ATOM 1204 C CA . ALA A 1 157 ? 4.221 -7.213 8.054 1.00 93.50 157 ALA A CA 1
ATOM 1205 C C . ALA A 1 157 ? 4.230 -8.670 7.568 1.00 93.50 157 ALA A C 1
ATOM 1207 O O . ALA A 1 157 ? 3.651 -9.526 8.226 1.00 93.50 157 ALA A O 1
ATOM 1208 N N . ILE A 1 158 ? 4.942 -8.981 6.479 1.00 89.62 158 ILE A N 1
ATOM 1209 C CA . ILE A 1 158 ? 5.124 -10.369 6.018 1.00 89.62 158 ILE A CA 1
ATOM 1210 C C . ILE A 1 158 ? 5.829 -11.213 7.093 1.00 89.62 158 ILE A C 1
ATOM 1212 O O . ILE A 1 158 ? 5.446 -12.353 7.351 1.00 89.62 158 ILE A O 1
ATOM 1216 N N . TYR A 1 159 ? 6.851 -10.658 7.752 1.00 92.06 159 TYR A N 1
ATOM 1217 C CA . TYR A 1 159 ? 7.565 -11.358 8.828 1.00 92.06 159 TYR A CA 1
ATOM 1218 C C . TYR A 1 159 ? 6.822 -11.327 10.170 1.00 92.06 159 TYR A C 1
ATOM 1220 O O . TYR A 1 159 ? 7.002 -12.225 10.994 1.00 92.06 159 TYR A O 1
ATOM 1228 N N . HIS A 1 160 ? 5.969 -10.325 10.382 1.00 95.00 160 HIS A N 1
ATOM 1229 C CA . HIS A 1 160 ? 5.202 -10.123 11.607 1.00 95.00 160 HIS A CA 1
ATOM 1230 C C . HIS A 1 160 ? 3.717 -9.876 11.281 1.00 95.00 160 HIS A C 1
ATOM 1232 O O . HIS A 1 160 ? 3.245 -8.742 11.403 1.00 95.00 160 HIS A O 1
ATOM 1238 N N . PRO A 1 161 ? 2.946 -10.926 10.930 1.00 93.94 161 PRO A N 1
ATOM 1239 C CA . PRO A 1 161 ? 1.598 -10.782 10.361 1.00 93.94 161 PRO A CA 1
ATOM 1240 C C . PRO A 1 161 ? 0.584 -10.058 11.248 1.00 93.94 161 PRO A C 1
ATOM 1242 O O . PRO A 1 161 ? -0.440 -9.593 10.766 1.00 93.94 161 PRO A O 1
ATOM 1245 N N . THR A 1 162 ? 0.849 -9.945 12.552 1.00 95.44 162 THR A N 1
ATOM 1246 C CA . THR A 1 162 ? -0.037 -9.270 13.510 1.00 95.44 162 THR A CA 1
ATOM 1247 C C . THR A 1 162 ? 0.483 -7.909 13.978 1.00 95.44 162 THR A C 1
ATOM 1249 O O . THR A 1 162 ? -0.090 -7.332 14.901 1.00 95.44 162 THR A O 1
ATOM 1252 N N . ALA A 1 163 ? 1.583 -7.403 13.407 1.00 95.69 163 ALA A N 1
ATOM 1253 C CA . ALA A 1 163 ? 2.240 -6.175 13.868 1.00 95.69 163 ALA A CA 1
ATOM 1254 C C . ALA A 1 163 ? 1.379 -4.921 13.670 1.00 95.69 163 ALA A C 1
ATOM 1256 O O . ALA A 1 163 ? 1.434 -4.002 14.486 1.00 95.69 163 ALA A O 1
ATOM 1257 N N . TYR A 1 164 ? 0.567 -4.903 12.612 1.00 97.06 164 TYR A N 1
ATOM 1258 C CA . TYR A 1 164 ? -0.184 -3.722 12.194 1.00 97.06 164 TYR A CA 1
ATOM 1259 C C . TYR A 1 164 ? -1.680 -4.021 12.091 1.00 97.06 164 TYR A C 1
ATOM 1261 O O . TYR A 1 164 ? -2.190 -4.230 10.987 1.00 97.06 164 TYR A O 1
ATOM 1269 N N . PRO A 1 165 ? -2.402 -4.055 13.225 1.00 96.94 165 PRO A N 1
ATOM 1270 C CA . PRO A 1 165 ? -3.857 -4.095 13.204 1.00 96.94 165 PRO A CA 1
ATOM 1271 C C . PRO A 1 165 ? -4.402 -2.805 12.580 1.00 96.94 165 PRO A C 1
ATOM 1273 O O . PRO A 1 165 ? -4.052 -1.698 13.001 1.00 96.94 165 PRO A O 1
ATOM 1276 N N . ALA A 1 166 ? -5.273 -2.958 11.590 1.00 97.50 166 ALA A N 1
ATOM 1277 C CA . ALA A 1 166 ? -5.863 -1.878 10.823 1.00 97.50 166 ALA A CA 1
ATOM 1278 C C . ALA A 1 166 ? -7.390 -1.975 10.869 1.00 97.50 166 ALA A C 1
ATOM 1280 O O . ALA A 1 166 ? -7.967 -3.017 10.557 1.00 97.50 166 ALA A O 1
ATOM 1281 N N . LEU A 1 167 ? -8.048 -0.886 11.259 1.00 97.94 167 LEU A N 1
ATOM 1282 C CA . LEU A 1 167 ? -9.503 -0.843 11.411 1.00 97.94 167 LEU A CA 1
ATOM 1283 C C . LEU A 1 167 ? -10.146 -0.143 10.224 1.00 97.94 167 LEU A C 1
ATOM 1285 O O . LEU A 1 167 ? -9.675 0.917 9.807 1.00 97.94 167 LEU A O 1
ATOM 1289 N N . ASN A 1 168 ? -11.239 -0.710 9.716 1.00 98.12 168 ASN A N 1
ATOM 1290 C CA . ASN A 1 168 ? -12.039 -0.078 8.677 1.00 98.12 168 ASN A CA 1
ATOM 1291 C C . ASN A 1 168 ? -12.709 1.187 9.229 1.00 98.12 168 ASN A C 1
ATOM 1293 O O . ASN A 1 168 ? -13.486 1.106 10.183 1.00 98.12 168 ASN A O 1
ATOM 1297 N N . CYS A 1 169 ? -12.427 2.355 8.655 1.00 97.56 169 CYS A N 1
ATOM 1298 C CA . CYS A 1 169 ? -13.004 3.623 9.108 1.00 97.56 169 CYS A CA 1
ATOM 1299 C C . CYS A 1 169 ? -13.271 4.557 7.920 1.00 97.56 169 CYS A C 1
ATOM 1301 O O . CYS A 1 169 ? -12.763 4.370 6.818 1.00 97.56 169 CYS A O 1
ATOM 1303 N N . THR A 1 170 ? -14.073 5.595 8.146 1.00 95.44 170 THR A N 1
ATOM 1304 C CA . THR A 1 170 ? -14.377 6.630 7.144 1.00 95.44 170 THR A CA 1
ATOM 1305 C C . THR A 1 170 ? -13.280 7.679 7.009 1.00 95.44 170 THR A C 1
ATOM 1307 O O . THR A 1 170 ? -13.134 8.280 5.948 1.00 95.44 170 THR A O 1
ATOM 1310 N N . SER A 1 171 ? -12.518 7.911 8.077 1.00 95.19 171 SER A N 1
ATOM 1311 C CA . SER A 1 171 ? -11.412 8.861 8.106 1.00 95.19 171 SER A CA 1
ATOM 1312 C C . SER A 1 171 ? -10.378 8.476 9.164 1.00 95.19 171 SER A C 1
ATOM 1314 O O . SER A 1 171 ? -10.669 7.712 10.091 1.00 95.19 171 SER A O 1
ATOM 1316 N N . TYR A 1 172 ? -9.177 9.054 9.063 1.00 94.31 172 TYR A N 1
ATOM 1317 C CA . TYR A 1 172 ? -8.166 8.892 10.108 1.00 94.31 172 TYR A CA 1
ATOM 1318 C C . TYR A 1 172 ? -8.618 9.500 11.439 1.00 94.31 172 TYR A C 1
ATOM 1320 O O . TYR A 1 172 ? -8.291 8.963 12.492 1.00 94.31 172 TYR A O 1
ATOM 1328 N N . ASP A 1 173 ? -9.370 10.601 11.418 1.00 95.69 173 ASP A N 1
ATOM 1329 C CA . ASP A 1 173 ? -9.834 11.241 12.649 1.00 95.69 173 ASP A CA 1
ATOM 1330 C C . ASP A 1 173 ? -10.818 10.336 13.399 1.00 95.69 173 ASP A C 1
ATOM 1332 O O . ASP A 1 173 ? -10.720 10.195 14.619 1.00 95.69 173 ASP A O 1
ATOM 1336 N N . ASP A 1 174 ? -11.709 9.643 12.687 1.00 97.00 174 ASP A N 1
ATOM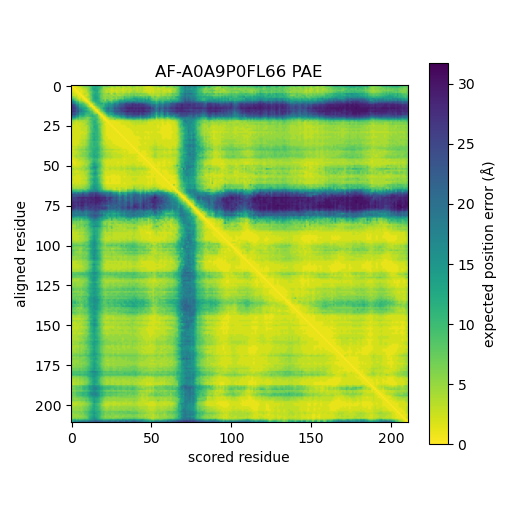 1337 C CA . ASP A 1 174 ? -12.614 8.658 13.292 1.00 97.00 174 ASP A CA 1
ATOM 1338 C C . ASP A 1 174 ? -11.834 7.491 13.910 1.00 97.00 174 ASP A C 1
ATOM 1340 O O . ASP A 1 174 ? -12.130 7.056 15.027 1.00 97.00 174 ASP A O 1
ATOM 1344 N N . TYR A 1 175 ? -10.791 7.033 13.214 1.00 97.19 175 TYR A N 1
ATOM 1345 C CA . TYR A 1 175 ? -9.847 6.038 13.718 1.00 97.19 175 TYR A CA 1
ATOM 1346 C C . TYR A 1 175 ? -9.120 6.507 14.981 1.00 97.19 175 TYR A C 1
ATOM 1348 O O . TYR A 1 175 ? -9.115 5.809 15.995 1.00 97.19 175 TYR A O 1
ATOM 1356 N N . ALA A 1 176 ? -8.551 7.710 14.963 1.00 95.19 176 ALA A N 1
ATOM 1357 C CA . ALA A 1 176 ? -7.799 8.267 16.080 1.00 95.19 176 ALA A CA 1
ATOM 1358 C C . ALA A 1 176 ? -8.673 8.500 17.322 1.00 95.19 176 ALA A C 1
ATOM 1360 O O . ALA A 1 176 ? -8.189 8.351 18.444 1.00 95.19 176 ALA A O 1
ATOM 1361 N N . ASN A 1 177 ? -9.954 8.819 17.122 1.00 96.19 177 ASN A N 1
ATOM 1362 C CA . ASN A 1 177 ? -10.937 9.006 18.187 1.00 96.19 177 ASN A CA 1
ATOM 1363 C C . ASN A 1 177 ? -11.600 7.693 18.651 1.00 96.19 177 ASN A C 1
ATOM 1365 O O . ASN A 1 177 ? -12.446 7.720 19.545 1.00 96.19 177 ASN A O 1
ATOM 1369 N N . GLY A 1 178 ? -11.228 6.542 18.076 1.00 95.88 178 GLY A N 1
ATOM 1370 C CA . GLY A 1 178 ? -11.743 5.226 18.466 1.00 95.88 178 GLY A CA 1
ATOM 1371 C C . GLY A 1 178 ? -13.192 4.961 18.046 1.00 95.88 178 GLY A C 1
ATOM 1372 O O . GLY A 1 178 ? -13.846 4.082 18.610 1.00 95.88 178 GLY A O 1
ATOM 1373 N N . LEU A 1 179 ? -13.714 5.703 17.065 1.00 97.19 179 LEU A N 1
ATOM 1374 C CA . LEU A 1 179 ? -15.108 5.599 16.618 1.00 97.19 179 LEU A CA 1
ATOM 1375 C C . LEU A 1 179 ? -15.386 4.329 15.797 1.00 97.19 179 LEU A C 1
ATOM 1377 O O . LEU A 1 179 ? -16.539 3.939 15.645 1.00 97.19 179 LEU A O 1
ATOM 1381 N N . CYS A 1 180 ? -14.339 3.659 15.315 1.00 97.12 180 CYS A N 1
ATOM 1382 C CA . CYS A 1 180 ? -14.410 2.435 14.514 1.00 97.12 180 CYS A CA 1
ATOM 1383 C C . CYS A 1 180 ? -13.829 1.195 15.221 1.00 97.12 180 CYS A C 1
ATOM 1385 O O . CYS A 1 180 ? -13.530 0.199 14.572 1.00 97.12 180 CYS A O 1
ATOM 138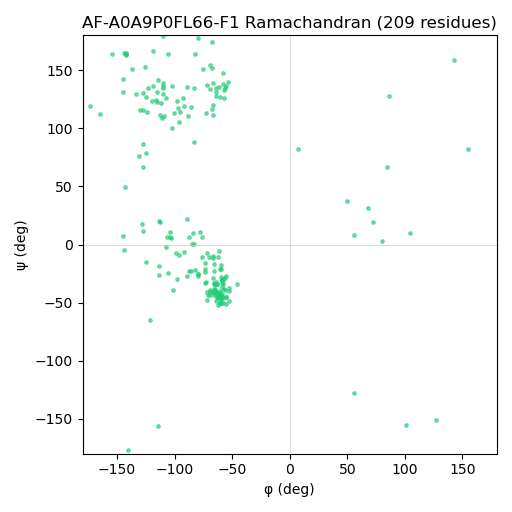7 N N . ASN A 1 181 ? -13.702 1.200 16.554 1.00 94.31 181 ASN A N 1
ATOM 1388 C CA . ASN A 1 181 ? -13.133 0.069 17.313 1.00 94.31 181 ASN A CA 1
ATOM 1389 C C . ASN A 1 181 ? -13.884 -1.267 17.147 1.00 94.31 181 ASN A C 1
ATOM 1391 O O . ASN A 1 181 ? -13.314 -2.318 17.423 1.00 94.31 181 ASN A O 1
ATOM 1395 N N . ASN A 1 182 ? -15.152 -1.225 16.731 1.00 95.06 182 ASN A N 1
ATOM 1396 C CA . ASN A 1 182 ? -15.984 -2.410 16.497 1.00 95.06 182 ASN A CA 1
ATOM 1397 C C . ASN A 1 182 ? -16.164 -2.729 15.003 1.00 95.06 182 ASN A C 1
ATOM 1399 O O . ASN A 1 182 ? -16.980 -3.586 14.663 1.00 95.06 182 ASN A O 1
ATOM 1403 N N . ASN A 1 183 ? -15.472 -2.007 14.120 1.00 96.88 183 ASN A N 1
ATOM 1404 C CA . ASN A 1 183 ? -15.535 -2.247 12.685 1.00 96.88 183 ASN A CA 1
ATOM 1405 C C . ASN A 1 183 ? -14.647 -3.434 12.296 1.00 96.88 183 ASN A C 1
ATOM 1407 O O . ASN A 1 183 ? -13.971 -4.033 13.134 1.00 96.88 183 ASN A O 1
ATOM 1411 N N . ASP A 1 184 ? -14.666 -3.771 11.007 1.00 97.38 184 ASP A N 1
ATOM 1412 C CA . ASP A 1 184 ? -13.823 -4.829 10.468 1.00 97.38 184 ASP A CA 1
ATOM 1413 C C . ASP A 1 184 ? -12.335 -4.556 10.742 1.00 97.38 184 ASP A C 1
ATOM 1415 O O . ASP A 1 184 ? -11.838 -3.442 10.541 1.00 97.38 184 ASP A O 1
ATOM 1419 N N . LEU A 1 185 ? -11.645 -5.592 11.216 1.00 96.69 185 LEU A N 1
ATOM 1420 C CA . LEU A 1 185 ? -10.233 -5.572 11.568 1.00 96.69 185 LEU A CA 1
ATOM 1421 C C . LEU A 1 185 ? -9.477 -6.442 10.573 1.00 96.69 185 LEU A C 1
ATOM 1423 O O . LEU A 1 185 ? -9.717 -7.645 10.481 1.00 96.69 185 LEU A O 1
ATOM 1427 N N . GLN A 1 186 ? -8.513 -5.840 9.893 1.00 97.44 186 GLN A N 1
ATOM 1428 C CA . GLN A 1 186 ? -7.545 -6.546 9.065 1.00 97.44 186 GLN A CA 1
ATOM 1429 C C . GLN A 1 186 ? -6.144 -6.294 9.613 1.00 97.44 186 GLN A C 1
ATOM 1431 O O . GLN A 1 186 ? -5.928 -5.398 10.430 1.00 97.44 186 GLN A O 1
ATOM 1436 N N . TYR A 1 187 ? -5.181 -7.078 9.155 1.00 97.06 187 TYR A N 1
ATOM 1437 C CA . TYR A 1 187 ? -3.774 -6.805 9.403 1.00 97.06 187 TYR A CA 1
ATOM 1438 C C . TYR A 1 187 ? -3.126 -6.390 8.091 1.00 97.06 187 TYR A C 1
ATOM 1440 O O . TYR A 1 187 ? -3.400 -6.989 7.050 1.00 97.06 187 TYR A O 1
ATOM 1448 N N . VAL A 1 188 ? -2.296 -5.346 8.132 1.00 94.81 188 VAL A N 1
ATOM 1449 C CA . VAL A 1 188 ? -1.494 -4.957 6.963 1.00 94.81 188 VAL A CA 1
ATOM 1450 C C . VAL A 1 188 ? -0.638 -6.156 6.557 1.00 94.81 188 VAL A C 1
ATOM 1452 O O . VAL A 1 188 ? -0.092 -6.817 7.434 1.00 94.81 188 VAL A O 1
ATOM 1455 N N . GLY A 1 189 ? -0.519 -6.434 5.259 1.00 87.06 189 GLY A N 1
ATOM 1456 C CA . GLY A 1 189 ? 0.245 -7.571 4.738 1.00 87.06 189 GLY A CA 1
ATOM 1457 C C . GLY A 1 189 ? -0.579 -8.449 3.799 1.00 87.06 189 GLY A C 1
ATOM 1458 O O . GLY A 1 189 ? -1.484 -7.964 3.124 1.00 87.06 189 GLY A O 1
ATOM 1459 N N . ASP A 1 190 ? -0.247 -9.737 3.754 1.00 80.94 190 ASP A N 1
ATOM 1460 C CA . ASP A 1 190 ? -0.796 -10.738 2.830 1.00 80.94 190 ASP A CA 1
ATOM 1461 C C . ASP A 1 190 ? -1.962 -11.559 3.417 1.00 80.94 190 ASP A C 1
ATOM 1463 O O . ASP A 1 190 ? -2.650 -12.277 2.694 1.00 80.94 190 ASP A O 1
ATOM 1467 N N . GLN A 1 191 ? -2.242 -11.431 4.719 1.00 85.62 191 GLN A N 1
ATOM 1468 C CA . GLN A 1 191 ? -3.304 -12.181 5.411 1.00 85.62 191 GLN A CA 1
ATOM 1469 C C . GLN A 1 191 ? -4.675 -11.488 5.400 1.00 85.62 191 GLN A C 1
ATOM 1471 O O . GLN A 1 191 ? -5.531 -11.765 6.243 1.00 85.62 191 GLN A O 1
ATOM 1476 N N . VAL A 1 192 ? -4.898 -10.583 4.449 1.00 90.00 192 VAL A N 1
ATOM 1477 C CA . VAL A 1 192 ? -6.162 -9.854 4.318 1.00 90.00 192 VAL A CA 1
ATOM 1478 C C . VAL A 1 192 ? -7.272 -10.801 3.875 1.00 90.00 192 VAL A C 1
ATOM 1480 O O . VAL A 1 192 ? -7.116 -11.600 2.949 1.00 90.00 192 VAL A O 1
ATOM 1483 N N . THR A 1 193 ? -8.428 -10.719 4.533 1.00 91.06 193 THR A N 1
ATOM 1484 C CA . THR A 1 193 ? -9.576 -11.539 4.138 1.00 91.06 193 THR A CA 1
ATOM 1485 C C . THR A 1 193 ? -10.088 -11.130 2.756 1.00 91.06 193 THR A C 1
ATOM 1487 O O . THR A 1 193 ? -10.220 -9.949 2.452 1.00 91.06 193 THR A O 1
ATOM 1490 N N . LYS A 1 194 ? -10.447 -12.106 1.913 1.00 84.94 194 LYS A N 1
ATOM 1491 C CA . LYS A 1 194 ? -10.914 -11.843 0.535 1.00 84.94 194 LYS A CA 1
ATOM 1492 C C . LYS A 1 194 ? -12.186 -10.988 0.443 1.00 84.94 194 LYS A C 1
ATOM 1494 O O . LYS A 1 194 ? -12.476 -10.444 -0.612 1.00 84.94 194 LYS A O 1
ATOM 1499 N N . SER A 1 195 ? -12.972 -10.921 1.517 1.00 90.12 195 SER A N 1
ATOM 1500 C CA . SER A 1 195 ? -14.193 -10.112 1.593 1.00 90.12 195 SER A CA 1
ATOM 1501 C C . SER A 1 195 ? -13.965 -8.701 2.137 1.00 90.12 195 SER A C 1
ATOM 1503 O O . SER A 1 195 ? -14.919 -7.927 2.175 1.00 90.12 195 SER A O 1
ATOM 1505 N N . ALA A 1 196 ? -12.755 -8.380 2.607 1.00 94.00 196 ALA A N 1
ATOM 1506 C CA . ALA A 1 196 ? -12.429 -7.055 3.117 1.00 94.00 196 ALA A CA 1
ATOM 1507 C C . ALA A 1 196 ? -12.542 -6.018 1.997 1.00 94.00 196 ALA A C 1
ATOM 1509 O O . ALA A 1 196 ? -12.061 -6.246 0.886 1.00 94.00 196 ALA A O 1
ATOM 1510 N N . GLN A 1 197 ? -13.181 -4.887 2.297 1.00 95.12 197 GLN A N 1
ATOM 1511 C CA . GLN A 1 197 ? -13.336 -3.784 1.355 1.00 95.12 197 GLN A CA 1
ATOM 1512 C C . GLN A 1 197 ? -13.288 -2.427 2.060 1.00 95.12 197 GLN A C 1
ATOM 1514 O O . GLN A 1 197 ? -13.841 -2.250 3.149 1.00 95.12 197 GLN A O 1
ATOM 1519 N N . GLY 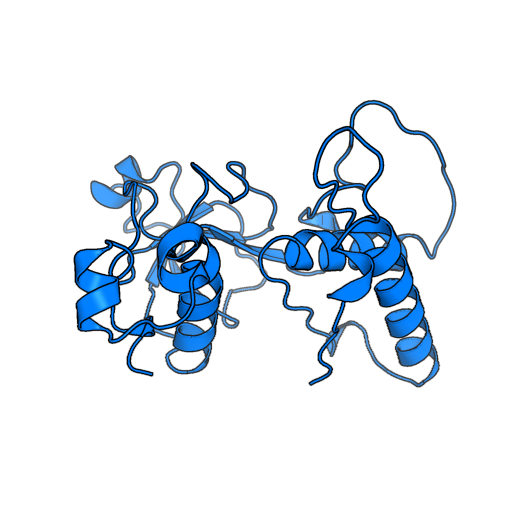A 1 198 ? -12.670 -1.448 1.406 1.00 95.81 198 GLY A N 1
ATOM 1520 C CA . GLY A 1 198 ? -12.635 -0.052 1.824 1.00 95.81 198 GLY A CA 1
ATOM 1521 C C . GLY A 1 198 ? -11.331 0.372 2.499 1.00 95.81 198 GLY A C 1
ATOM 1522 O O . GLY A 1 198 ? -10.262 -0.191 2.271 1.00 95.81 198 GLY A O 1
ATOM 1523 N N . ASN A 1 199 ? -11.434 1.419 3.319 1.00 97.62 199 ASN A N 1
ATOM 1524 C CA . ASN A 1 199 ? -10.291 2.113 3.905 1.00 97.62 199 ASN A CA 1
ATOM 1525 C C . ASN A 1 199 ? -10.012 1.631 5.323 1.00 97.62 199 ASN A C 1
ATOM 1527 O O . ASN A 1 199 ? -10.864 1.741 6.205 1.00 97.62 199 ASN A O 1
ATOM 1531 N N . TYR A 1 200 ? -8.790 1.163 5.547 1.00 98.00 200 TYR A N 1
ATOM 1532 C CA . TYR A 1 200 ? -8.321 0.669 6.831 1.00 98.00 200 TYR A CA 1
ATOM 1533 C C . TYR A 1 200 ? -7.204 1.563 7.351 1.00 98.00 200 TYR A C 1
ATOM 1535 O O . TYR A 1 200 ? -6.255 1.862 6.635 1.00 98.00 200 TYR A O 1
ATOM 1543 N N . TYR A 1 201 ? -7.288 1.982 8.607 1.00 98.06 201 TYR A N 1
ATOM 1544 C CA . TYR A 1 201 ? -6.317 2.891 9.209 1.00 98.06 201 TYR A CA 1
ATOM 1545 C C . TYR A 1 201 ? -5.485 2.164 10.255 1.00 98.06 201 TYR A C 1
ATOM 1547 O O . TYR A 1 201 ? -6.016 1.420 11.083 1.00 98.06 201 TYR A O 1
ATOM 1555 N N . ALA A 1 202 ? -4.174 2.389 10.217 1.00 97.06 202 ALA A N 1
ATOM 1556 C CA . ALA A 1 202 ? -3.226 1.773 11.134 1.00 97.06 202 ALA A CA 1
ATOM 1557 C C . ALA A 1 202 ? -2.110 2.740 11.528 1.00 97.06 202 ALA A C 1
ATOM 1559 O O . ALA A 1 202 ? -1.881 3.778 10.895 1.00 97.06 202 ALA A O 1
ATOM 1560 N N . LYS A 1 203 ? -1.390 2.365 12.585 1.00 97.06 203 LYS A N 1
ATOM 1561 C CA . LYS A 1 203 ? -0.162 3.030 13.011 1.00 97.06 203 LYS A CA 1
ATOM 1562 C C . LYS A 1 203 ? 1.021 2.087 12.851 1.00 97.06 203 LYS A C 1
ATOM 1564 O O . LYS A 1 203 ? 0.904 0.903 13.153 1.00 97.06 203 LYS A O 1
ATOM 1569 N N . ALA A 1 204 ? 2.146 2.637 12.422 1.00 96.62 204 ALA A N 1
ATOM 1570 C CA . ALA A 1 204 ? 3.431 1.947 12.344 1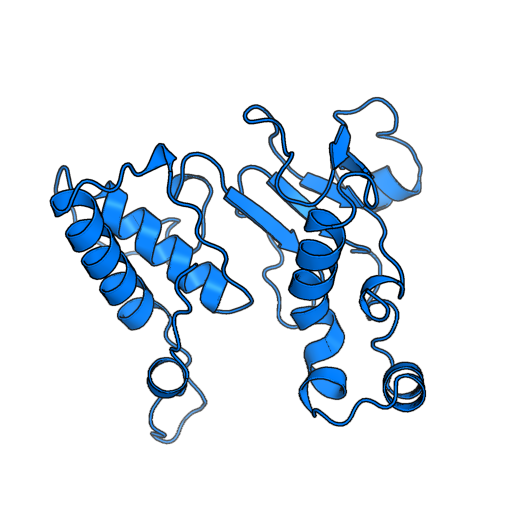.00 96.62 204 ALA A CA 1
ATOM 1571 C C . ALA A 1 204 ? 4.535 2.874 12.868 1.00 96.62 204 ALA A C 1
ATOM 1573 O O . ALA A 1 204 ? 4.392 4.097 12.800 1.00 96.62 204 ALA A O 1
ATOM 1574 N N . GLY A 1 205 ? 5.602 2.313 13.428 1.00 95.69 205 GLY A N 1
ATOM 1575 C CA . GLY A 1 205 ? 6.712 3.056 14.018 1.00 95.69 205 GLY A CA 1
ATOM 1576 C C . GLY A 1 205 ? 8.026 2.864 13.259 1.00 95.69 205 GLY A C 1
ATOM 1577 O O . GLY A 1 205 ? 8.068 2.565 12.066 1.00 95.69 205 GLY A O 1
ATOM 1578 N N . ASN A 1 206 ? 9.148 3.077 13.941 1.00 93.38 206 ASN A N 1
ATOM 1579 C CA . ASN A 1 206 ? 10.476 2.933 13.341 1.00 93.38 206 ASN A CA 1
ATOM 1580 C C . ASN A 1 206 ? 11.032 1.492 13.410 1.00 93.38 206 ASN A C 1
ATOM 1582 O O . ASN A 1 206 ? 12.176 1.259 13.016 1.00 93.38 206 ASN A O 1
ATOM 1586 N N . GLU A 1 207 ? 10.245 0.515 13.861 1.00 93.81 207 GLU A N 1
ATOM 1587 C CA . GLU A 1 207 ? 10.606 -0.908 13.865 1.00 93.81 207 GLU A CA 1
ATOM 1588 C C . GLU A 1 207 ? 10.907 -1.445 12.462 1.00 93.81 207 GLU A C 1
ATOM 1590 O O . GLU A 1 207 ? 11.770 -2.304 12.310 1.00 93.81 207 GLU A O 1
ATOM 1595 N N . VAL A 1 208 ? 10.308 -0.859 11.420 1.00 92.94 208 VAL A N 1
ATOM 1596 C CA . VAL A 1 208 ? 10.524 -1.246 10.014 1.00 92.94 208 VAL A CA 1
ATOM 1597 C C . VAL A 1 208 ? 11.970 -1.061 9.524 1.00 92.94 208 VAL A C 1
ATOM 1599 O O . VAL A 1 208 ? 12.328 -1.489 8.426 1.00 92.94 208 VAL A O 1
ATOM 1602 N N . TYR A 1 209 ? 12.806 -0.380 10.309 1.00 90.19 209 TYR A N 1
ATOM 1603 C CA . TYR A 1 209 ? 14.224 -0.166 10.027 1.00 90.19 209 TYR A CA 1
ATOM 1604 C C . TYR A 1 209 ? 15.150 -1.135 10.767 1.00 90.19 209 TYR A C 1
ATOM 1606 O O . TYR A 1 209 ? 16.349 -1.129 10.493 1.00 90.19 209 TYR A O 1
ATOM 1614 N N . ASN A 1 210 ? 14.605 -1.948 11.674 1.00 84.56 210 ASN A N 1
ATOM 1615 C CA . ASN A 1 210 ? 15.317 -2.964 12.445 1.00 84.56 210 ASN A CA 1
ATOM 1616 C C . ASN A 1 210 ? 14.592 -4.319 12.297 1.00 84.56 210 ASN A C 1
ATOM 1618 O O . ASN A 1 210 ? 13.967 -4.770 13.259 1.00 84.56 210 ASN A O 1
ATOM 1622 N N . PRO A 1 211 ? 14.598 -4.905 11.084 1.00 61.34 211 PRO A N 1
ATOM 1623 C CA . PRO A 1 211 ? 13.904 -6.157 10.790 1.00 61.34 211 PRO A CA 1
ATOM 1624 C C . PRO A 1 211 ? 14.520 -7.371 11.494 1.00 61.34 211 PRO A C 1
ATOM 1626 O O . PRO A 1 211 ? 15.752 -7.371 11.734 1.00 61.34 211 PRO A O 1
#

Foldseek 3Di:
DDDDDCVPPQQDDDDDDDGDGDLQVLLLVLLVVVVVVVVVPDDLVNDDQDAAQSGQFSLQLSLLSNVCPVHDDDDDDDQDSNRGQAQSSGLFFEAEDQACPPRDPVDDGTQEYEDEPVVDNAAACQDPVSCVVLVPPDVCSHPVVSRCVSVLQQVVCVVVVAQKKWFADPDVVCVVVCVGVVGDIGTRYDRGDSPRGDYTYTYDHPCSSVD

Solvent-accessible surface area (backbone atoms only — not comparable to full-atom values): 12384 Å² total; per-residue (Å²): 140,83,86,86,86,50,74,77,64,40,54,48,80,90,71,95,80,74,92,53,70,52,42,60,71,56,4,54,53,50,24,56,51,49,52,53,40,39,77,74,67,51,55,72,94,80,60,84,86,88,47,66,76,66,38,34,39,18,51,17,37,15,26,40,58,56,67,48,80,73,78,90,83,94,76,90,84,79,85,53,67,83,74,40,44,31,39,85,27,50,97,74,29,80,37,66,40,41,23,44,90,80,83,40,73,77,65,88,43,33,35,32,25,36,35,39,47,72,86,55,95,65,40,65,58,29,48,69,67,42,19,54,76,70,64,59,81,53,67,53,45,63,76,39,24,30,52,55,41,30,58,34,49,42,57,44,15,66,81,34,60,77,73,30,63,19,33,37,41,97,43,65,66,43,49,76,71,54,74,29,77,86,43,61,75,44,31,50,50,84,80,52,59,92,84,57,71,48,44,22,41,32,65,74,63,56,60,55,78,66,124

Sequence (211 aa):
MILVDSSQLLTGVPINTGLYFDAHPVGILLAKFIDYLIIKGLKLTDLELIGISMGGQVIGIAGAAIKTYDPAGFNHNSYPPDQRLDETDAELVIVIHTDPKVWGYNQSCGHVDFWINSNLDVQPGCTTLEAIFRGATDITDYVACSHVYSYRVGVYAIYHPTAYPALNCTSYDDYANGLCNNNDLQYVGDQVTKSAQGNYYAKAGNEVYNP

Nearest PDB structures (foldseek):
  1rp1-assembly1_A  TM=7.834E-01  e=1.692E-09  Canis lupus familiaris
  2pvs-assembly2_B  TM=7.889E-01  e=2.048E-09  Homo sapiens
  1hpl-assembly2_B  TM=7.782E-01  e=8.857E-09  Equus caballus
  1w52-assembly1_X  TM=7.987E-01  e=5.980E-08  Equus caballus